Protein AF-T0L3H6-F1 (afdb_monomer)

Secondary structure (DSSP, 8-state):
--------------SS----HHHHHHHHHHHHHHHHHHHHHHHHHHHHHSS-----HHHHHHHHHHHHHHHHHHHHHHHHHTTTTS-GGGS-HHHHHHHHHHHHHHHHHHHHHHHHHHHHHHHHHHHH---HHHHHHHHHHHHHHHHHHHHHHHHHHTSEESGGGGT-TTSS-EE--HHHHHHHHHHHHHHHHHHHHHTTTTTGGG----HHHHHHHHHHHHHHH-

Foldseek 3Di:
DDDDDPPDPPDDDPDDPDFAPVLVVLLVVLVVVLVVLCVVLVVVVVVCVPPPPDPDPLNVLVVVLSVLSVLLSVLSNVLSVLPDNHDPVVHDLVSQLSNLVSVLVSQLSVLVSLLSVLLSLLVVCCVQDPDPVLNVVSVVLNVLSVVLSVVSNVCSQPQWVVSVCSRVVPDDTDGDDPVVSVVVSVVSSVVSVVSSLVSCVVVLVVDPDDVVVSVVNVVVSVVVVD

Mean predicted aligned error: 11.75 Å

pLDDT: mean 72.64, std 14.18, range [26.2, 92.06]

Nearest PDB structures (foldseek):
  8e3z-assembly1_R  TM=4.962E-01  e=2.738E-01  Homo sapiens
  7f16-assembly1_R  TM=4.740E-01  e=2.603E-01  Homo sapiens
  7fiy-assembly1_R  TM=5.329E-01  e=1.857E+00  Homo sapiens
  8qae-assembly1_A  TM=4.303E-01  e=6.222E+00  synthetic construct
  4nqi-assembly2_C  TM=3.101E-01  e=3.074E+00  Dictyostelium discoideum

Sequence (226 aa):
MDMESFNVDVIEDGGPPGLAPQGQSVISCAVASAVLSVIIVGLRFYARLSPARLLGWEDAWILIAWIWSACQSAGMAIQVITGMGERYETLSVHQQQTFFKWSYITIIFYNLGLAFVKVSILLLYLRVLRDLNYRKACYIALSLVAVVSTWTVFSSVLFCLPFEKNWKPNAPGKCLDRGATWFANAAINIFTDFVILILPLPILPKIKQPRQQKISLYLIFALGFL

Solvent-accessible surface area (backbone atoms only — not comparable to full-atom values): 12848 Å² total; per-residue (Å²): 142,75,88,88,80,82,81,80,86,78,85,92,68,101,57,81,84,77,68,46,74,60,23,48,53,52,45,54,52,45,52,52,52,50,54,51,49,52,52,52,53,50,49,54,51,50,63,42,70,72,82,48,97,65,90,48,78,57,59,53,39,47,50,53,21,48,54,34,46,51,53,23,47,53,34,50,50,51,28,33,76,44,47,44,63,57,63,79,86,79,52,52,73,69,36,51,34,51,29,46,51,35,52,53,51,27,50,49,30,48,52,53,22,53,42,32,48,54,50,32,52,44,51,51,46,55,71,71,46,84,52,68,72,58,40,53,51,42,51,52,52,50,51,50,48,54,53,52,44,50,48,51,49,50,51,64,65,63,40,26,48,49,59,65,37,70,59,35,84,86,48,82,66,57,64,63,61,66,65,64,54,49,54,50,53,49,51,52,50,52,51,52,49,51,53,62,64,52,65,54,60,82,46,57,83,77,55,92,62,61,67,69,63,53,49,54,51,53,52,54,52,52,61,74,74,106

InterPro domains:
  IPR049326 Rhodopsin domain, fungi [PF20684] (43-225)
  IPR052337 Satratoxin biosynthesis SC1 cluster protein 4-like [PTHR33048] (31-225)

Structure (mmCIF, N/CA/C/O backbone):
data_AF-T0L3H6-F1
#
_entry.id   AF-T0L3H6-F1
#
loop_
_atom_site.group_PDB
_atom_site.id
_atom_site.type_symbol
_atom_site.label_atom_id
_atom_site.label_alt_id
_atom_site.label_comp_id
_atom_site.label_asym_id
_atom_site.label_entity_id
_atom_site.label_seq_id
_atom_site.pdbx_PDB_ins_code
_atom_site.Cartn_x
_atom_site.Cartn_y
_atom_site.Cartn_z
_atom_site.occupancy
_atom_site.B_iso_or_equiv
_atom_site.auth_seq_id
_atom_site.auth_comp_id
_atom_site.auth_asym_id
_atom_site.auth_atom_id
_atom_site.pdbx_PDB_model_num
ATOM 1 N N . MET A 1 1 ? 33.342 0.676 -50.040 1.00 33.66 1 MET A N 1
ATOM 2 C CA . MET A 1 1 ? 33.922 1.785 -50.795 1.00 33.66 1 MET A CA 1
ATOM 3 C C . MET A 1 1 ? 32.896 2.900 -50.917 1.00 33.66 1 MET A C 1
ATOM 5 O O . MET A 1 1 ? 32.220 2.964 -51.932 1.00 33.66 1 MET A O 1
ATOM 9 N N . ASP A 1 2 ? 32.623 3.774 -49.954 1.00 27.92 2 ASP A N 1
ATOM 10 C CA . ASP A 1 2 ? 32.860 3.974 -48.505 1.00 27.92 2 ASP A CA 1
ATOM 11 C C . ASP A 1 2 ? 31.842 5.092 -48.139 1.00 27.92 2 ASP A C 1
ATOM 13 O O . ASP A 1 2 ? 31.452 5.859 -49.017 1.00 27.92 2 ASP A O 1
ATOM 17 N N . MET A 1 3 ? 31.094 5.039 -47.031 1.00 32.06 3 MET A N 1
ATOM 18 C CA . MET A 1 3 ? 31.440 5.468 -45.663 1.00 32.06 3 MET A CA 1
ATOM 19 C C . MET A 1 3 ? 31.934 6.928 -45.565 1.00 32.06 3 MET A C 1
ATOM 21 O O . MET A 1 3 ? 32.753 7.341 -46.366 1.00 32.06 3 MET A O 1
ATOM 25 N N . GLU A 1 4 ? 31.443 7.645 -44.540 1.00 27.77 4 GLU A N 1
ATOM 26 C CA . GLU A 1 4 ? 31.706 9.053 -44.146 1.00 27.77 4 GLU A CA 1
ATOM 27 C C . GLU A 1 4 ? 30.751 10.088 -44.777 1.00 27.77 4 GLU A C 1
ATOM 29 O O . GLU A 1 4 ? 30.887 10.518 -45.912 1.00 27.77 4 GLU A O 1
ATOM 34 N N . SER A 1 5 ? 29.695 10.533 -44.099 1.00 31.06 5 SER A N 1
ATOM 35 C CA . SER A 1 5 ? 29.778 11.320 -42.864 1.00 31.06 5 SER A CA 1
ATOM 36 C C . SER A 1 5 ? 28.476 11.176 -42.066 1.00 31.06 5 SER A C 1
ATOM 38 O O . SER A 1 5 ? 27.521 11.942 -42.171 1.00 31.06 5 SER A O 1
ATOM 40 N N . PHE A 1 6 ? 28.467 10.121 -41.255 1.00 29.61 6 PHE A N 1
ATOM 41 C CA . PHE A 1 6 ? 27.674 9.998 -40.040 1.00 29.61 6 PHE A CA 1
ATOM 42 C C . PHE A 1 6 ? 28.142 11.118 -39.107 1.00 29.61 6 PHE A C 1
ATOM 44 O O . PHE A 1 6 ? 29.229 11.021 -38.541 1.00 29.61 6 PHE A O 1
ATOM 51 N N . ASN A 1 7 ? 27.395 12.224 -39.052 1.00 26.20 7 ASN A N 1
ATOM 52 C CA . ASN A 1 7 ? 27.766 13.347 -38.204 1.00 26.20 7 ASN A CA 1
ATOM 53 C C . ASN A 1 7 ? 27.597 12.935 -36.741 1.00 26.20 7 ASN A C 1
ATOM 55 O O . ASN A 1 7 ? 26.505 12.635 -36.257 1.00 26.20 7 ASN A O 1
ATOM 59 N N . VAL A 1 8 ? 28.761 12.848 -36.118 1.00 34.84 8 VAL A N 1
ATOM 60 C CA . VAL A 1 8 ? 29.052 12.538 -34.733 1.00 34.84 8 VAL A CA 1
ATOM 61 C C . VAL A 1 8 ? 28.615 13.729 -33.887 1.00 34.84 8 VAL A C 1
ATOM 63 O O . VAL A 1 8 ? 29.357 14.690 -33.774 1.00 34.84 8 VAL A O 1
ATOM 66 N N . ASP A 1 9 ? 27.436 13.636 -33.275 1.00 30.69 9 ASP A N 1
ATOM 67 C CA . ASP A 1 9 ? 27.071 14.425 -32.086 1.00 30.69 9 ASP A CA 1
ATOM 68 C C . ASP A 1 9 ? 26.746 13.477 -30.921 1.00 30.69 9 ASP A C 1
ATOM 70 O O . ASP A 1 9 ? 25.775 13.622 -30.179 1.00 30.69 9 ASP A O 1
ATOM 74 N N . VAL A 1 10 ? 27.579 12.445 -30.778 1.00 40.59 10 VAL A N 1
ATOM 75 C CA . VAL A 1 10 ? 27.694 11.695 -29.533 1.00 40.59 10 VAL A CA 1
ATOM 76 C C . VAL A 1 10 ? 28.989 12.173 -28.876 1.00 40.59 10 VAL A C 1
ATOM 78 O O . VAL A 1 10 ? 30.072 11.960 -29.415 1.00 40.59 10 VAL A O 1
ATOM 81 N N . ILE A 1 11 ? 28.828 12.724 -27.669 1.00 40.53 11 ILE A N 1
ATOM 82 C CA . ILE A 1 11 ? 29.829 12.982 -26.619 1.00 40.53 11 ILE A CA 1
ATOM 83 C C . ILE A 1 11 ? 30.603 14.313 -26.698 1.00 40.53 11 ILE A C 1
ATOM 85 O O . ILE A 1 11 ? 31.795 14.326 -26.974 1.00 40.53 11 ILE A O 1
ATOM 89 N N . GLU A 1 12 ? 29.978 15.400 -26.237 1.00 36.72 12 GLU A N 1
ATOM 90 C CA . GLU A 1 12 ? 30.683 16.349 -25.360 1.00 36.72 12 GLU A CA 1
ATOM 91 C C . GLU A 1 12 ? 29.726 16.960 -24.325 1.00 36.72 12 GLU A C 1
ATOM 93 O O . GLU A 1 12 ? 29.379 18.129 -24.363 1.00 36.72 12 GLU A O 1
ATOM 98 N N . ASP A 1 13 ? 29.302 16.134 -23.370 1.00 34.78 13 ASP A N 1
ATOM 99 C CA . ASP A 1 13 ? 29.006 16.609 -22.020 1.00 34.78 13 ASP A CA 1
ATOM 100 C C . ASP A 1 13 ? 29.684 15.633 -21.059 1.00 34.78 13 ASP A C 1
ATOM 102 O O . ASP A 1 13 ? 29.148 14.588 -20.690 1.00 34.78 13 ASP A O 1
ATOM 106 N N . GLY A 1 14 ? 30.911 15.966 -20.657 1.00 33.97 14 GLY A N 1
ATOM 107 C CA . GLY A 1 14 ? 31.607 15.358 -19.520 1.00 33.97 14 GLY A CA 1
ATOM 108 C C . GLY A 1 14 ? 30.969 15.735 -18.175 1.00 33.97 14 GLY A C 1
ATOM 109 O O . GLY A 1 14 ? 31.679 16.008 -17.210 1.00 33.97 14 GLY A O 1
ATOM 110 N N . GLY A 1 15 ? 29.637 15.791 -18.117 1.00 34.91 15 GLY A N 1
ATOM 111 C CA . GLY A 1 15 ? 28.824 16.019 -16.928 1.00 34.91 15 GLY A CA 1
ATOM 112 C C . GLY A 1 15 ? 27.955 14.790 -16.640 1.00 34.91 15 GLY A C 1
ATOM 113 O O . GLY A 1 15 ? 27.676 14.011 -17.551 1.00 34.91 15 GLY A O 1
ATOM 114 N N . PRO A 1 16 ? 27.540 14.556 -15.380 1.00 39.41 16 PRO A N 1
ATOM 115 C CA . PRO A 1 16 ? 26.676 13.422 -15.049 1.00 39.41 16 PRO A CA 1
ATOM 116 C C . PRO A 1 16 ? 25.432 13.438 -15.954 1.00 39.41 16 PRO A C 1
ATOM 118 O O . PRO A 1 16 ? 24.933 14.530 -16.230 1.00 39.41 16 PRO A O 1
ATOM 121 N N . PRO A 1 17 ? 24.928 12.274 -16.414 1.00 52.69 17 PRO A N 1
ATOM 122 C CA . PRO A 1 17 ? 23.830 12.215 -17.375 1.00 52.69 17 PRO A CA 1
ATOM 123 C C . PRO A 1 17 ? 22.665 13.069 -16.875 1.00 52.69 17 PRO A C 1
ATOM 125 O O . PRO A 1 17 ? 22.073 12.787 -15.829 1.00 52.69 17 PRO A O 1
ATOM 128 N N . GLY A 1 18 ? 22.395 14.162 -17.590 1.00 53.72 18 GLY A N 1
ATOM 129 C CA . GLY A 1 18 ? 21.334 15.092 -17.245 1.00 53.72 18 GLY A CA 1
ATOM 130 C C . GLY A 1 18 ? 19.997 14.377 -17.368 1.00 53.72 18 GLY A C 1
ATOM 131 O O . GLY A 1 18 ? 19.575 14.035 -18.467 1.00 53.72 18 GLY A O 1
ATOM 132 N N . LEU A 1 19 ? 19.336 14.121 -16.238 1.00 59.03 19 LEU A N 1
ATOM 133 C CA . LEU A 1 19 ? 18.013 13.502 -16.229 1.00 59.03 19 LEU A CA 1
ATOM 134 C C . LEU A 1 19 ? 17.036 14.322 -17.076 1.00 59.03 19 LEU A C 1
ATOM 136 O O . LEU A 1 19 ? 16.901 15.529 -16.852 1.00 59.03 19 LEU A O 1
ATOM 140 N N . ALA A 1 20 ? 16.276 13.647 -17.941 1.00 64.38 20 ALA A N 1
ATOM 141 C CA . ALA A 1 20 ? 15.120 14.234 -18.605 1.00 64.38 20 ALA A CA 1
ATOM 142 C C . ALA A 1 20 ? 14.212 14.952 -17.577 1.00 64.38 20 ALA A C 1
ATOM 144 O O . ALA A 1 20 ? 14.006 14.434 -16.473 1.00 64.38 20 ALA A O 1
ATOM 145 N N . PRO A 1 21 ? 13.616 16.111 -17.913 1.00 66.50 21 PRO A N 1
ATOM 146 C CA . PRO A 1 21 ? 12.827 16.914 -16.967 1.00 66.50 21 PRO A CA 1
ATOM 147 C C . PRO A 1 21 ? 11.650 16.138 -16.343 1.00 66.50 21 PRO A C 1
ATOM 149 O O . PRO A 1 21 ? 11.269 16.365 -15.191 1.00 66.50 21 PRO A O 1
ATOM 152 N N . GLN A 1 22 ? 11.111 15.159 -17.075 1.00 68.44 22 GLN A N 1
ATOM 153 C CA . GLN A 1 22 ? 10.080 14.242 -16.583 1.00 68.44 22 GLN A CA 1
ATOM 154 C C . GLN A 1 22 ? 10.629 13.282 -15.513 1.00 68.44 22 GLN A C 1
ATOM 156 O O . GLN A 1 22 ? 9.986 13.077 -14.486 1.00 68.44 22 GLN A O 1
ATOM 161 N N . GLY A 1 23 ? 11.841 12.753 -15.704 1.00 68.25 23 GLY A N 1
ATOM 162 C CA . GLY A 1 23 ? 12.517 11.889 -14.735 1.00 68.25 23 GLY A CA 1
ATOM 163 C C . GLY A 1 23 ? 12.904 12.626 -13.450 1.00 68.25 23 GLY A C 1
ATOM 164 O O . GLY A 1 23 ? 12.730 12.084 -12.358 1.00 68.25 23 GLY A O 1
ATOM 165 N N . GLN A 1 24 ? 13.350 13.884 -13.552 1.00 71.75 24 GLN A N 1
ATOM 166 C CA . GLN A 1 24 ? 13.682 14.707 -12.377 1.00 71.75 24 GLN A CA 1
ATOM 167 C C . GLN A 1 24 ? 12.471 14.884 -11.455 1.00 71.75 24 GLN A C 1
ATOM 169 O O . GLN A 1 24 ? 12.574 14.663 -10.250 1.00 71.75 24 GLN A O 1
ATOM 174 N N . SER A 1 25 ? 11.308 15.188 -12.037 1.00 74.94 25 SER A N 1
ATOM 175 C CA . SER A 1 25 ?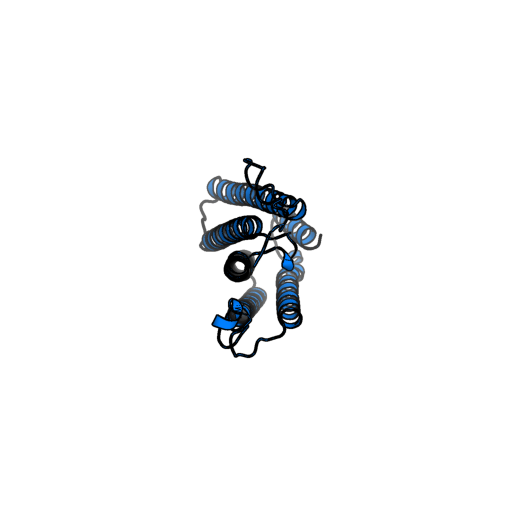 10.053 15.353 -11.294 1.00 74.94 25 SER A CA 1
ATOM 176 C C . SER A 1 25 ? 9.672 14.081 -10.523 1.00 74.94 25 SER A C 1
ATOM 178 O O . SER A 1 25 ? 9.295 14.148 -9.353 1.00 74.94 25 SER A O 1
ATOM 180 N N . VAL A 1 26 ? 9.834 12.908 -11.147 1.00 75.12 26 VAL A N 1
ATOM 181 C CA . VAL A 1 26 ? 9.545 11.606 -10.521 1.00 75.12 26 VAL A CA 1
ATOM 182 C C . VAL A 1 26 ? 10.465 11.344 -9.328 1.00 75.12 26 VAL A C 1
ATOM 184 O O . VAL A 1 26 ? 9.983 10.947 -8.264 1.00 75.12 26 VAL A O 1
ATOM 187 N N . ILE A 1 27 ? 11.770 11.608 -9.457 1.00 75.94 27 ILE A N 1
ATOM 188 C CA . ILE A 1 27 ? 12.713 11.435 -8.342 1.00 75.94 27 ILE A CA 1
ATOM 189 C C . ILE A 1 27 ? 12.403 12.409 -7.208 1.00 75.94 27 ILE A C 1
ATOM 191 O O . ILE A 1 27 ? 12.387 11.993 -6.051 1.00 75.94 27 ILE A O 1
ATOM 195 N N . SER A 1 28 ? 12.108 13.677 -7.506 1.00 77.62 28 SER A N 1
ATOM 196 C CA . SER A 1 28 ? 11.752 14.659 -6.477 1.00 77.62 28 SER A CA 1
ATOM 197 C C . SER A 1 28 ? 10.536 14.210 -5.661 1.00 77.62 28 SER A C 1
ATOM 199 O O . SER A 1 28 ? 10.582 14.238 -4.430 1.00 77.62 28 SER A O 1
ATOM 201 N N . CYS A 1 29 ? 9.481 13.716 -6.315 1.00 81.31 29 CYS A N 1
ATOM 202 C CA . CYS A 1 29 ? 8.308 13.169 -5.630 1.00 81.31 29 CYS A CA 1
ATOM 203 C C . CYS A 1 29 ? 8.632 11.898 -4.828 1.00 81.31 29 CYS A C 1
ATOM 205 O O . CYS A 1 29 ? 8.165 11.748 -3.695 1.00 81.31 29 CYS A O 1
ATOM 207 N N . ALA A 1 30 ? 9.444 10.991 -5.377 1.00 79.19 30 ALA A N 1
ATOM 208 C CA . ALA A 1 30 ? 9.847 9.758 -4.699 1.00 79.19 30 ALA A CA 1
ATOM 209 C C . ALA A 1 30 ? 10.682 10.039 -3.437 1.00 79.19 30 ALA A C 1
ATOM 211 O O . ALA A 1 30 ? 10.449 9.435 -2.392 1.00 79.19 30 ALA A O 1
ATOM 212 N N . VAL A 1 31 ? 11.611 10.995 -3.498 1.00 79.81 31 VAL A N 1
ATOM 213 C CA . VAL A 1 31 ? 12.428 11.404 -2.348 1.00 79.81 31 VAL A CA 1
ATOM 214 C C . VAL A 1 31 ? 11.572 12.121 -1.306 1.00 79.81 31 VAL A C 1
ATOM 216 O O . VAL A 1 31 ? 11.644 11.777 -0.128 1.00 79.81 31 VAL A O 1
ATOM 219 N N . ALA A 1 32 ? 10.717 13.063 -1.717 1.00 83.50 32 ALA A N 1
ATOM 220 C CA . ALA A 1 32 ? 9.836 13.781 -0.796 1.00 83.50 32 ALA A CA 1
ATOM 221 C C . ALA A 1 32 ? 8.892 12.827 -0.046 1.00 83.50 32 ALA A C 1
ATOM 223 O O . ALA A 1 32 ? 8.773 12.898 1.179 1.00 83.50 32 ALA A O 1
ATOM 224 N N . SER A 1 33 ? 8.267 11.892 -0.766 1.00 79.88 33 SER A N 1
ATOM 225 C CA . SER A 1 33 ? 7.394 10.876 -0.168 1.00 79.88 33 SER A CA 1
ATOM 226 C C . SER A 1 33 ? 8.161 9.902 0.729 1.00 79.88 33 SER A C 1
ATOM 228 O O . SER A 1 33 ? 7.681 9.582 1.818 1.00 79.88 33 SER A O 1
ATOM 230 N N . ALA A 1 34 ? 9.375 9.489 0.350 1.00 80.00 34 ALA A N 1
ATOM 231 C CA . ALA A 1 34 ? 10.225 8.647 1.190 1.00 80.00 34 ALA A CA 1
ATOM 232 C C . ALA A 1 34 ? 10.599 9.347 2.506 1.00 80.00 34 ALA A C 1
ATOM 234 O O . ALA A 1 34 ? 10.407 8.766 3.575 1.00 80.00 34 ALA A O 1
ATOM 235 N N . VAL A 1 35 ? 11.051 10.604 2.456 1.00 83.56 35 VAL A N 1
ATOM 236 C CA . VAL A 1 35 ? 11.388 11.399 3.651 1.00 83.56 35 VAL A CA 1
ATOM 237 C C . VAL A 1 35 ? 10.165 11.570 4.550 1.00 83.56 35 VAL A C 1
ATOM 239 O O . VAL A 1 35 ? 10.242 11.307 5.751 1.00 83.56 35 VAL A O 1
ATOM 242 N N . LEU A 1 36 ? 9.014 11.931 3.976 1.00 84.00 36 LEU A N 1
ATOM 243 C CA . LEU A 1 36 ? 7.767 12.062 4.726 1.00 84.00 36 LEU A CA 1
ATOM 244 C C . LEU A 1 36 ? 7.369 10.737 5.394 1.00 84.00 36 LEU A C 1
ATOM 246 O O . LEU A 1 36 ? 6.985 10.725 6.564 1.00 84.00 36 LEU A O 1
ATOM 250 N N . SER A 1 37 ? 7.517 9.613 4.687 1.00 80.38 37 SER A N 1
ATOM 251 C CA . SER A 1 37 ? 7.215 8.286 5.231 1.00 80.38 37 SER A CA 1
ATOM 252 C C . SER A 1 37 ? 8.098 7.938 6.433 1.00 80.38 37 SER A C 1
ATOM 254 O O . SER A 1 37 ? 7.585 7.451 7.440 1.00 80.38 37 SER A O 1
ATOM 256 N N . VAL A 1 38 ? 9.401 8.247 6.371 1.00 84.38 38 VAL A N 1
ATOM 257 C CA . VAL A 1 38 ? 10.360 8.010 7.463 1.00 84.38 38 VAL A CA 1
ATOM 258 C C . VAL A 1 38 ? 9.956 8.815 8.692 1.00 84.38 38 VAL A C 1
ATOM 260 O O . VAL A 1 38 ? 9.918 8.274 9.795 1.00 84.38 38 VAL A O 1
ATOM 263 N N . ILE A 1 39 ? 9.606 10.091 8.503 1.00 84.44 39 ILE A N 1
ATOM 264 C CA . ILE A 1 39 ? 9.191 10.981 9.593 1.00 84.44 39 ILE A CA 1
ATOM 265 C C . ILE A 1 39 ? 7.912 10.458 10.253 1.00 84.44 39 ILE A C 1
ATOM 267 O O . ILE A 1 39 ? 7.857 10.347 11.476 1.00 84.44 39 ILE A O 1
ATOM 271 N N . ILE A 1 40 ? 6.895 10.088 9.468 1.00 81.44 40 ILE A N 1
ATOM 272 C CA . ILE A 1 40 ? 5.614 9.593 9.994 1.00 81.44 40 ILE A CA 1
ATOM 273 C C . ILE A 1 40 ? 5.798 8.267 10.739 1.00 81.44 40 ILE A C 1
ATOM 275 O O . ILE A 1 40 ? 5.269 8.101 11.841 1.00 81.44 40 ILE A O 1
ATOM 279 N N . VAL A 1 41 ? 6.546 7.319 10.167 1.00 78.81 41 VAL A N 1
ATOM 280 C CA . VAL A 1 41 ? 6.811 6.022 10.806 1.00 78.81 41 VAL A CA 1
ATOM 281 C C . VAL A 1 41 ? 7.647 6.215 12.070 1.00 78.81 41 VAL A C 1
ATOM 283 O O . VAL A 1 41 ? 7.286 5.678 13.117 1.00 78.81 41 VAL A O 1
ATOM 286 N N . GLY A 1 42 ? 8.689 7.046 12.019 1.00 79.94 42 GLY A N 1
ATOM 287 C CA . GLY A 1 42 ? 9.511 7.396 13.176 1.00 79.94 42 GLY A CA 1
ATOM 288 C C . GLY A 1 42 ? 8.693 8.027 14.303 1.00 79.94 42 GLY A C 1
ATOM 289 O O . GLY A 1 42 ? 8.777 7.581 15.448 1.00 79.94 42 GLY A O 1
ATOM 290 N N . LEU A 1 43 ? 7.820 8.988 13.983 1.00 78.75 43 LEU A N 1
ATOM 291 C CA . LEU A 1 43 ? 6.917 9.612 14.951 1.00 78.75 43 LEU A CA 1
ATOM 292 C C . LEU A 1 43 ? 5.926 8.598 15.536 1.00 78.75 43 LEU A C 1
ATOM 294 O O . LEU A 1 43 ? 5.653 8.625 16.734 1.00 78.75 43 LEU A O 1
ATOM 298 N N . ARG A 1 44 ? 5.412 7.670 14.720 1.00 74.38 44 ARG A N 1
ATOM 299 C CA . ARG A 1 44 ? 4.495 6.609 15.163 1.00 74.38 44 ARG A CA 1
ATOM 300 C C . ARG A 1 44 ? 5.172 5.641 16.134 1.00 74.38 44 ARG A C 1
ATOM 302 O O . ARG A 1 44 ? 4.551 5.272 17.131 1.00 74.38 44 ARG A O 1
ATOM 309 N N . PHE A 1 45 ? 6.428 5.272 15.885 1.00 74.81 45 PHE A N 1
ATOM 310 C CA . PHE A 1 45 ? 7.226 4.471 16.817 1.00 74.81 45 PHE A CA 1
ATOM 311 C C . PHE A 1 45 ? 7.543 5.245 18.095 1.00 74.81 45 PHE A C 1
ATOM 313 O O . PHE A 1 45 ? 7.309 4.731 19.186 1.00 74.81 45 PHE A O 1
ATOM 320 N N . TYR A 1 46 ? 7.981 6.498 17.979 1.00 76.81 46 TYR A N 1
ATOM 321 C CA . TYR A 1 46 ? 8.285 7.355 19.125 1.00 76.81 46 TYR A CA 1
ATOM 322 C C . TYR A 1 46 ? 7.061 7.571 20.034 1.00 76.81 46 TYR A C 1
ATOM 324 O O . TYR A 1 46 ? 7.133 7.370 21.247 1.00 76.81 46 TYR A O 1
ATOM 332 N N . ALA A 1 47 ? 5.901 7.880 19.449 1.00 67.31 47 ALA A N 1
ATOM 333 C CA . ALA A 1 47 ? 4.646 8.063 20.177 1.00 67.31 47 ALA A CA 1
ATOM 334 C C . ALA A 1 47 ? 4.166 6.780 20.877 1.00 67.31 4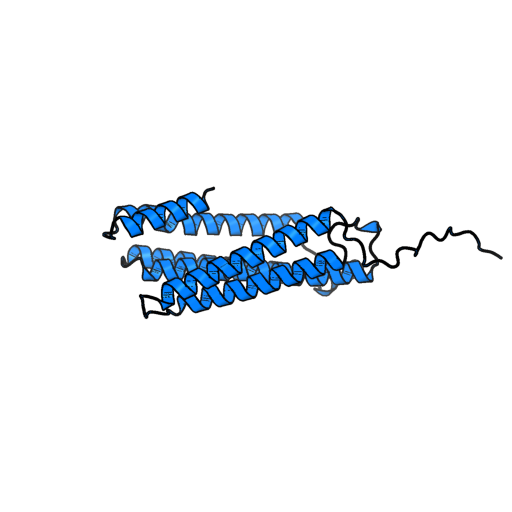7 ALA A C 1
ATOM 336 O O . ALA A 1 47 ? 3.525 6.857 21.924 1.00 67.31 47 ALA A O 1
ATOM 337 N N . ARG A 1 48 ? 4.481 5.598 20.331 1.00 65.62 48 ARG A N 1
ATOM 338 C CA . ARG A 1 48 ? 4.152 4.306 20.957 1.00 65.62 48 ARG A CA 1
ATOM 339 C C . ARG A 1 48 ? 5.186 3.851 21.986 1.00 65.62 48 ARG A C 1
ATOM 341 O O . ARG A 1 48 ? 4.826 3.124 22.903 1.00 65.62 48 ARG A O 1
ATOM 348 N N . LEU A 1 49 ? 6.428 4.318 21.892 1.00 66.19 49 LEU A N 1
ATOM 349 C CA . LEU A 1 49 ? 7.472 4.065 22.887 1.00 66.19 49 LEU A CA 1
ATOM 350 C C . LEU A 1 49 ? 7.301 4.918 24.157 1.00 66.19 49 LEU A C 1
ATOM 352 O O . LEU A 1 49 ? 7.712 4.481 25.229 1.00 66.19 49 LEU A O 1
ATOM 356 N N . SER A 1 50 ? 6.696 6.110 24.065 1.00 50.81 50 SER A N 1
ATOM 357 C CA . SER A 1 50 ? 6.809 7.118 25.132 1.00 50.81 50 SER A CA 1
ATOM 358 C C . SER A 1 50 ? 5.741 7.065 26.252 1.00 50.81 50 SER A C 1
ATOM 360 O O . SER A 1 50 ? 6.093 7.405 27.379 1.00 50.81 50 SER A O 1
ATOM 362 N N . PRO A 1 51 ? 4.490 6.583 26.054 1.00 52.34 51 PRO A N 1
ATOM 363 C CA . PRO A 1 51 ? 3.604 6.321 27.209 1.00 52.34 51 PRO A CA 1
ATOM 364 C C . PRO A 1 51 ? 2.855 4.971 27.233 1.00 52.34 51 PRO A C 1
ATOM 366 O O . PRO A 1 51 ? 2.283 4.628 28.267 1.00 52.34 51 PRO A O 1
ATOM 369 N N . ALA A 1 52 ? 2.833 4.173 26.157 1.00 53.44 52 ALA A N 1
ATOM 370 C CA . ALA A 1 52 ? 2.024 2.947 26.075 1.00 53.44 52 ALA A CA 1
ATOM 371 C C . ALA A 1 52 ? 2.887 1.723 25.724 1.00 53.44 52 ALA A C 1
ATOM 373 O O . ALA A 1 52 ? 3.051 1.397 24.556 1.00 53.44 52 ALA A O 1
ATOM 374 N N . ARG A 1 53 ? 3.419 1.023 26.738 1.00 50.31 53 ARG A N 1
ATOM 375 C CA . ARG A 1 53 ? 4.258 -0.199 26.642 1.00 50.31 53 ARG A CA 1
ATOM 376 C C . ARG A 1 53 ? 3.564 -1.424 26.001 1.00 50.31 53 ARG A C 1
ATOM 378 O O . ARG A 1 53 ? 3.554 -2.509 26.572 1.00 50.31 53 ARG A O 1
ATOM 385 N N . LEU A 1 54 ? 2.956 -1.283 24.830 1.00 55.06 54 LEU A N 1
ATOM 386 C CA . LEU A 1 54 ? 2.256 -2.350 24.117 1.00 55.06 54 LEU A CA 1
ATOM 387 C C . LEU A 1 54 ? 2.630 -2.311 22.633 1.00 55.06 54 LEU A C 1
ATOM 389 O O . LEU A 1 54 ? 1.765 -2.086 21.782 1.00 55.06 54 LEU A O 1
ATOM 393 N N . LEU A 1 55 ? 3.915 -2.553 22.340 1.00 58.62 55 LEU A N 1
ATOM 394 C CA . LEU A 1 55 ? 4.352 -2.983 21.010 1.00 58.62 55 LEU A CA 1
ATOM 395 C C . LEU A 1 55 ? 3.565 -4.252 20.666 1.00 58.62 55 LEU A C 1
ATOM 397 O O . LEU A 1 55 ? 3.741 -5.297 21.290 1.00 58.62 55 LEU A O 1
ATOM 401 N N . GLY A 1 56 ? 2.613 -4.124 19.748 1.00 65.56 56 GLY A N 1
ATOM 402 C CA . GLY A 1 56 ? 1.821 -5.251 19.272 1.00 65.56 56 GLY A CA 1
ATOM 403 C C . GLY A 1 56 ? 2.433 -5.829 18.005 1.00 65.56 56 GLY A C 1
ATOM 404 O O . GLY A 1 56 ? 3.126 -5.128 17.273 1.00 65.56 56 GLY A O 1
ATOM 405 N N . TRP A 1 57 ? 2.091 -7.078 17.683 1.00 69.31 57 TRP A N 1
ATOM 406 C CA . TRP A 1 57 ? 2.432 -7.698 16.395 1.00 69.31 57 TRP A CA 1
ATOM 407 C C . TRP A 1 57 ? 2.011 -6.847 15.183 1.00 69.31 57 TRP A C 1
ATOM 409 O O . TRP A 1 57 ? 2.636 -6.912 14.134 1.00 69.31 57 TRP A O 1
ATOM 419 N N . GLU A 1 58 ? 0.995 -5.998 15.338 1.00 67.81 58 GLU A N 1
ATOM 420 C CA . GLU A 1 58 ? 0.516 -5.051 14.322 1.00 67.81 58 GLU A CA 1
ATOM 421 C C . GLU A 1 58 ? 1.572 -4.033 13.873 1.00 67.81 58 GLU A C 1
ATOM 423 O O . GLU A 1 58 ? 1.603 -3.666 12.700 1.00 67.81 58 GLU A O 1
ATOM 428 N N . ASP A 1 59 ? 2.446 -3.593 14.783 1.00 71.25 59 ASP A N 1
ATOM 429 C CA . ASP A 1 59 ? 3.483 -2.602 14.479 1.00 71.25 59 ASP A CA 1
ATOM 430 C C . ASP A 1 59 ? 4.606 -3.220 13.620 1.00 71.25 59 ASP A C 1
ATOM 432 O O . ASP A 1 59 ? 5.213 -2.529 12.801 1.00 71.25 59 ASP A O 1
ATOM 436 N N . ALA A 1 60 ? 4.820 -4.540 13.720 1.00 76.12 60 ALA A N 1
ATOM 437 C CA . ALA A 1 60 ? 5.751 -5.270 12.859 1.00 76.12 60 ALA A CA 1
ATOM 438 C C . ALA A 1 60 ? 5.267 -5.314 11.399 1.00 76.12 60 ALA A C 1
ATOM 440 O O . ALA A 1 60 ? 6.061 -5.104 10.486 1.00 76.12 60 ALA A O 1
ATOM 441 N N . TRP A 1 61 ? 3.963 -5.498 11.164 1.00 76.19 61 TRP A N 1
ATOM 442 C CA . TRP A 1 61 ? 3.390 -5.463 9.810 1.00 76.19 61 TRP A CA 1
ATOM 443 C C . TRP A 1 61 ? 3.538 -4.090 9.146 1.00 76.19 61 TRP A C 1
ATOM 445 O O . TRP A 1 61 ? 3.760 -4.014 7.941 1.00 76.19 61 TRP A O 1
ATOM 455 N N . ILE A 1 62 ? 3.478 -3.007 9.928 1.00 77.19 62 ILE A N 1
ATOM 456 C CA . ILE A 1 62 ? 3.706 -1.642 9.427 1.00 77.19 62 ILE A CA 1
ATOM 457 C C . ILE A 1 62 ? 5.168 -1.438 9.044 1.00 77.19 62 ILE A C 1
ATOM 459 O O . ILE A 1 62 ? 5.440 -0.846 8.003 1.00 77.19 62 ILE A O 1
ATOM 463 N N . LEU A 1 63 ? 6.110 -1.936 9.851 1.00 78.56 63 LEU A N 1
ATOM 464 C CA . LEU A 1 63 ? 7.531 -1.891 9.500 1.00 78.56 63 LEU A CA 1
ATOM 465 C C . LEU A 1 63 ? 7.820 -2.677 8.228 1.00 78.56 63 LEU A C 1
ATOM 467 O O . LEU A 1 63 ? 8.521 -2.174 7.357 1.00 78.56 63 LEU A O 1
ATOM 471 N N . ILE A 1 64 ? 7.249 -3.875 8.099 1.00 80.81 64 ILE A N 1
ATOM 472 C CA . ILE A 1 64 ? 7.383 -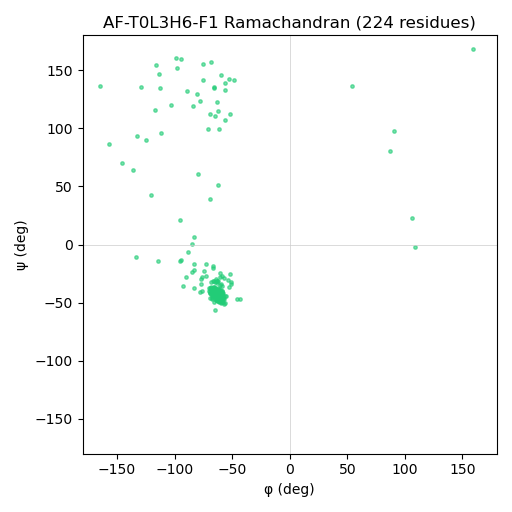4.691 6.889 1.00 80.81 64 ILE A CA 1
ATOM 473 C C . ILE A 1 64 ? 6.834 -3.925 5.681 1.00 80.81 64 ILE A C 1
ATOM 475 O O . ILE A 1 64 ? 7.530 -3.809 4.675 1.00 80.81 64 ILE A O 1
ATOM 479 N N . ALA A 1 65 ? 5.640 -3.334 5.793 1.00 79.19 65 ALA A N 1
ATOM 480 C CA . ALA A 1 65 ? 5.063 -2.509 4.734 1.00 79.19 65 ALA A CA 1
ATOM 481 C C . ALA A 1 65 ? 5.967 -1.320 4.362 1.00 79.19 65 ALA A C 1
ATOM 483 O O . ALA A 1 65 ? 6.158 -1.031 3.182 1.00 79.19 65 ALA A O 1
ATOM 484 N N . TRP A 1 66 ? 6.554 -0.652 5.358 1.00 81.38 66 TRP A N 1
ATOM 485 C CA . TRP A 1 66 ? 7.438 0.492 5.147 1.00 81.38 66 TRP A CA 1
ATOM 486 C C . TRP A 1 66 ? 8.755 0.105 4.464 1.00 81.38 66 TRP A C 1
ATOM 488 O O . TRP A 1 66 ? 9.140 0.756 3.495 1.00 81.38 66 TRP A O 1
ATOM 498 N N . ILE A 1 67 ? 9.409 -0.980 4.895 1.00 82.94 67 ILE A N 1
ATOM 499 C CA . ILE A 1 67 ? 10.618 -1.516 4.238 1.00 82.94 67 ILE A CA 1
ATOM 500 C C . ILE A 1 67 ? 10.323 -1.792 2.766 1.00 82.94 67 ILE A C 1
ATOM 502 O O . ILE A 1 67 ? 11.087 -1.433 1.873 1.00 82.94 67 ILE A O 1
ATOM 506 N N . TRP A 1 68 ? 9.171 -2.397 2.512 1.00 80.31 68 TRP A N 1
ATOM 507 C CA . TRP A 1 68 ? 8.753 -2.783 1.182 1.00 80.31 68 TRP A CA 1
ATOM 508 C C . TRP A 1 68 ? 8.440 -1.569 0.286 1.00 80.31 68 TRP A C 1
ATOM 510 O O . TRP A 1 68 ? 8.814 -1.541 -0.889 1.00 80.31 68 TRP A O 1
ATOM 520 N N . SER A 1 69 ? 7.854 -0.516 0.863 1.00 76.94 69 SER A N 1
ATOM 521 C CA . SER A 1 69 ? 7.696 0.792 0.216 1.00 76.94 69 SER A CA 1
ATOM 522 C C . SER A 1 69 ? 9.042 1.465 -0.073 1.00 76.94 69 SER A C 1
ATOM 524 O O . SER A 1 69 ? 9.204 2.066 -1.132 1.00 76.94 69 SER A O 1
ATOM 526 N N . ALA A 1 70 ? 10.028 1.349 0.820 1.00 79.25 70 ALA A N 1
ATOM 527 C CA . ALA A 1 70 ? 11.366 1.892 0.593 1.00 79.25 70 ALA A CA 1
ATOM 528 C C . ALA A 1 70 ? 12.076 1.177 -0.571 1.00 79.25 70 ALA A C 1
ATOM 530 O O . ALA A 1 70 ? 12.675 1.831 -1.428 1.00 79.25 70 ALA A O 1
ATOM 531 N N . CYS A 1 71 ? 11.943 -0.151 -0.663 1.00 81.56 71 CYS A N 1
ATOM 532 C CA . CYS A 1 71 ? 12.434 -0.931 -1.802 1.00 81.56 71 CYS A CA 1
ATOM 533 C C . CYS A 1 71 ? 11.776 -0.505 -3.122 1.00 81.56 71 CYS A C 1
ATOM 535 O O . CYS A 1 71 ? 12.464 -0.377 -4.137 1.00 81.56 71 CYS A O 1
ATOM 537 N N . GLN A 1 72 ? 10.465 -0.238 -3.119 1.00 80.25 72 GLN A N 1
ATOM 538 C CA . GLN A 1 72 ? 9.765 0.293 -4.289 1.00 80.25 72 GLN A CA 1
ATOM 539 C C . GLN A 1 72 ? 10.355 1.644 -4.729 1.00 80.25 72 GLN A C 1
ATOM 541 O O . GLN A 1 72 ? 10.667 1.808 -5.911 1.00 80.25 72 GLN A O 1
ATOM 546 N N . SER A 1 73 ? 10.529 2.592 -3.802 1.00 77.69 73 SER A N 1
ATOM 547 C CA . SER A 1 73 ? 11.085 3.917 -4.107 1.00 77.69 73 SER A CA 1
ATOM 548 C C . SER A 1 73 ? 12.505 3.829 -4.672 1.00 77.69 73 SER A C 1
ATOM 550 O O . SER A 1 73 ? 12.820 4.509 -5.648 1.00 77.69 73 SER A O 1
ATOM 552 N N . ALA A 1 74 ? 13.342 2.937 -4.134 1.00 80.19 74 ALA A N 1
ATOM 553 C CA . ALA A 1 74 ? 14.675 2.676 -4.675 1.00 80.19 74 ALA A CA 1
ATOM 554 C C . ALA A 1 74 ? 14.618 2.105 -6.105 1.00 80.19 74 ALA A C 1
ATOM 556 O O . ALA A 1 74 ? 15.333 2.573 -6.991 1.00 80.19 74 ALA A O 1
ATOM 557 N N . GLY A 1 75 ? 13.725 1.145 -6.365 1.00 77.38 75 GLY A N 1
ATOM 558 C CA . GLY A 1 75 ? 13.527 0.585 -7.705 1.00 77.38 75 GLY A CA 1
ATOM 559 C C . GLY A 1 75 ? 13.017 1.609 -8.726 1.00 77.38 75 GLY A C 1
ATOM 560 O O . GLY A 1 75 ? 13.373 1.536 -9.901 1.00 77.38 75 GLY A O 1
ATOM 561 N N . MET A 1 76 ? 12.227 2.594 -8.291 1.00 75.00 76 MET A N 1
ATOM 562 C CA . MET A 1 76 ? 11.784 3.705 -9.140 1.00 75.00 76 MET A CA 1
ATOM 563 C C . MET A 1 76 ? 12.939 4.658 -9.479 1.00 75.00 76 MET A C 1
ATOM 565 O O . MET A 1 76 ? 13.070 5.058 -10.632 1.00 75.00 76 MET A O 1
ATOM 569 N N . ALA A 1 77 ? 13.824 4.961 -8.524 1.00 75.50 77 ALA A N 1
ATOM 570 C CA . ALA A 1 77 ? 15.019 5.765 -8.791 1.00 75.50 77 ALA A CA 1
ATOM 571 C C . ALA A 1 77 ? 15.928 5.106 -9.845 1.00 75.50 77 ALA A C 1
ATOM 573 O O . ALA A 1 77 ? 16.403 5.774 -10.762 1.00 75.50 77 ALA A O 1
ATOM 574 N N . ILE A 1 78 ? 16.101 3.782 -9.772 1.00 75.50 78 ILE A N 1
ATOM 575 C CA . ILE A 1 78 ? 16.862 3.022 -10.773 1.00 75.50 78 ILE A CA 1
ATOM 576 C C . ILE A 1 78 ? 16.176 3.083 -12.143 1.00 75.50 78 ILE A C 1
ATOM 578 O O . ILE A 1 78 ? 16.853 3.289 -13.146 1.00 75.50 78 ILE A O 1
ATOM 582 N N . GLN A 1 79 ? 14.844 2.972 -12.197 1.00 70.31 79 GLN A N 1
ATOM 583 C CA . GLN A 1 79 ? 14.099 3.088 -13.455 1.00 70.31 79 GLN A CA 1
ATOM 584 C C . GLN A 1 79 ? 14.330 4.432 -14.148 1.00 70.31 79 GLN A C 1
ATOM 586 O O . GLN A 1 79 ? 14.538 4.450 -15.362 1.00 70.31 79 GLN A O 1
ATOM 591 N N . VAL A 1 80 ? 14.353 5.532 -13.390 1.00 70.44 80 VAL A N 1
ATOM 592 C CA . VAL A 1 80 ? 14.654 6.869 -13.923 1.00 70.44 80 VAL A CA 1
ATOM 593 C C . VAL A 1 80 ? 16.055 6.938 -14.515 1.00 70.44 80 VAL A C 1
ATOM 595 O O . VAL A 1 80 ? 16.206 7.409 -15.637 1.00 70.44 80 VAL A O 1
ATOM 598 N N . ILE A 1 81 ? 17.058 6.383 -13.836 1.00 67.25 81 ILE A N 1
ATOM 599 C CA . ILE A 1 81 ? 18.438 6.346 -14.349 1.00 67.25 81 ILE A CA 1
ATOM 600 C C . ILE A 1 81 ? 18.547 5.457 -15.601 1.00 67.25 81 ILE A C 1
ATOM 602 O O . ILE A 1 81 ? 19.346 5.724 -16.491 1.00 67.25 81 ILE A O 1
ATOM 606 N N . THR A 1 82 ? 17.722 4.412 -15.708 1.00 65.00 82 THR A N 1
ATOM 607 C CA . THR A 1 82 ? 17.665 3.534 -16.892 1.00 65.00 82 THR A CA 1
ATOM 608 C C . THR A 1 82 ? 16.787 4.074 -18.028 1.00 65.00 82 THR A C 1
ATOM 610 O O . THR A 1 82 ? 16.582 3.360 -19.009 1.00 65.00 82 THR A O 1
ATOM 613 N N . GLY A 1 83 ? 16.283 5.309 -17.902 1.00 63.44 83 GLY A N 1
ATOM 614 C CA . GLY A 1 83 ? 15.590 6.038 -18.968 1.00 63.44 83 GLY A CA 1
ATOM 615 C C . GLY A 1 83 ? 14.070 6.164 -18.833 1.00 63.44 83 GLY A C 1
ATOM 616 O O . GLY A 1 83 ? 13.375 6.387 -19.825 1.00 63.44 83 GLY A O 1
ATOM 617 N N . MET A 1 84 ? 13.516 6.048 -17.620 1.00 62.44 84 MET A N 1
ATOM 618 C CA . MET A 1 84 ? 12.123 6.443 -17.364 1.00 62.44 84 MET A CA 1
ATOM 619 C C . MET A 1 84 ? 11.962 7.952 -17.618 1.00 62.44 84 MET A C 1
ATOM 621 O O . MET A 1 84 ? 12.529 8.768 -16.894 1.00 62.44 84 MET A O 1
ATOM 625 N N . GLY A 1 85 ? 11.168 8.318 -18.628 1.00 59.19 85 GLY A N 1
ATOM 626 C CA . GLY A 1 85 ? 10.938 9.713 -19.033 1.00 59.19 85 GLY A CA 1
ATOM 627 C C . GLY A 1 85 ? 11.586 10.111 -20.364 1.00 59.19 85 GLY A C 1
ATOM 628 O O . GLY A 1 85 ? 11.378 11.234 -20.818 1.00 59.19 85 GLY A O 1
ATOM 629 N N . GLU A 1 86 ? 12.325 9.206 -21.011 1.00 65.38 86 GLU A N 1
ATOM 630 C CA . GLU A 1 86 ? 12.817 9.376 -22.383 1.00 65.38 86 GLU A CA 1
ATOM 631 C C . GLU A 1 86 ? 11.929 8.638 -23.398 1.00 65.38 86 GLU A C 1
ATOM 633 O O . GLU A 1 86 ? 11.150 7.746 -23.044 1.00 65.38 86 GLU A O 1
ATOM 638 N N . ARG A 1 87 ? 11.999 9.022 -24.681 1.00 62.22 87 ARG A N 1
ATOM 639 C CA . ARG A 1 87 ? 11.218 8.352 -25.733 1.00 62.22 87 ARG A CA 1
ATOM 640 C C . ARG A 1 87 ? 11.709 6.915 -25.898 1.00 62.22 87 ARG A C 1
ATOM 642 O O . ARG A 1 87 ? 12.901 6.666 -25.997 1.00 62.22 87 ARG A O 1
ATOM 649 N N . TYR A 1 88 ? 10.772 5.973 -26.010 1.00 62.66 88 TYR A N 1
ATOM 650 C CA . TYR A 1 88 ? 11.071 4.542 -26.171 1.00 62.66 88 TYR A CA 1
ATOM 651 C C . TYR A 1 88 ? 12.069 4.248 -27.310 1.00 62.66 88 TYR A C 1
ATOM 653 O O . TYR A 1 88 ? 12.880 3.333 -27.215 1.00 62.66 88 TYR A O 1
ATOM 661 N N . GLU A 1 89 ? 12.028 5.059 -28.368 1.00 61.28 89 GLU A N 1
ATOM 662 C CA . GLU A 1 89 ? 12.851 4.928 -29.573 1.00 61.28 89 GLU A CA 1
ATOM 663 C C . GLU A 1 89 ? 14.319 5.341 -29.381 1.00 61.28 89 GLU A C 1
ATOM 665 O O . GLU A 1 89 ? 15.172 4.876 -30.131 1.00 61.28 89 GLU A O 1
ATOM 670 N N . THR A 1 90 ? 14.641 6.170 -28.380 1.00 66.12 90 THR A N 1
ATOM 671 C CA . THR A 1 90 ? 16.020 6.635 -28.124 1.00 66.12 90 THR A CA 1
ATOM 672 C C . THR A 1 90 ? 16.802 5.702 -27.198 1.00 66.12 90 THR A C 1
ATOM 674 O O . THR A 1 90 ? 18.001 5.880 -27.005 1.00 66.12 90 THR A O 1
ATOM 677 N N . LEU A 1 91 ? 16.140 4.689 -26.633 1.00 65.62 91 LEU A N 1
ATOM 678 C CA . LEU A 1 91 ? 16.704 3.790 -25.630 1.00 65.62 91 LEU A CA 1
ATOM 679 C C . LEU A 1 91 ? 17.393 2.580 -26.260 1.00 65.62 91 LEU A C 1
ATOM 681 O O . LEU A 1 91 ? 16.800 1.859 -27.063 1.00 65.62 91 LEU A O 1
ATOM 685 N N . SER A 1 92 ? 18.611 2.278 -25.805 1.00 72.75 92 SER A N 1
ATOM 686 C CA . SER A 1 92 ? 19.312 1.042 -26.168 1.00 72.75 92 SER A CA 1
ATOM 687 C C . SER A 1 92 ? 18.513 -0.192 -25.740 1.00 72.75 92 SER A C 1
ATOM 689 O O . SER A 1 92 ? 17.901 -0.215 -24.670 1.00 72.75 92 SER A O 1
ATOM 691 N N . VAL A 1 93 ? 18.579 -1.276 -26.521 1.00 69.94 93 VAL A N 1
ATOM 692 C CA . VAL A 1 93 ? 17.919 -2.559 -26.205 1.00 69.94 93 VAL A CA 1
ATOM 693 C C . VAL A 1 93 ? 18.288 -3.055 -24.797 1.00 69.94 93 VAL A C 1
ATOM 695 O O . VAL A 1 93 ? 17.435 -3.580 -24.081 1.00 69.94 93 VAL A O 1
ATOM 698 N N . HIS A 1 94 ? 19.531 -2.839 -24.354 1.00 69.81 94 HIS A N 1
ATOM 699 C CA . HIS A 1 94 ? 19.970 -3.194 -22.999 1.00 69.81 94 HIS A CA 1
ATOM 700 C C . HIS A 1 94 ? 19.324 -2.330 -21.905 1.00 69.81 94 HIS A C 1
ATOM 702 O O . HIS A 1 94 ? 18.970 -2.851 -20.841 1.00 69.81 94 HIS A O 1
ATOM 708 N N . GLN A 1 95 ? 19.134 -1.033 -22.159 1.00 68.69 95 GLN A N 1
ATOM 709 C CA . GLN A 1 95 ? 18.438 -0.125 -21.242 1.00 68.69 95 GLN A CA 1
ATOM 710 C C . GLN A 1 95 ? 16.955 -0.488 -21.153 1.00 68.69 95 GLN A C 1
ATOM 712 O O . GLN A 1 95 ? 16.436 -0.638 -20.050 1.00 68.69 95 GLN A O 1
ATOM 717 N N . GLN A 1 96 ? 16.306 -0.776 -22.287 1.00 67.75 96 GLN A N 1
ATOM 718 C CA . GLN A 1 96 ? 14.908 -1.219 -22.326 1.00 67.75 96 GLN A CA 1
ATOM 719 C C . GLN A 1 96 ? 14.689 -2.506 -21.516 1.00 67.75 96 GLN A C 1
ATOM 721 O O . GLN A 1 96 ? 13.769 -2.590 -20.702 1.00 67.75 96 GLN A O 1
ATOM 726 N N . GLN A 1 97 ? 15.554 -3.511 -21.683 1.00 71.19 97 GLN A N 1
ATOM 727 C CA . GLN A 1 97 ? 15.461 -4.762 -20.921 1.00 71.19 97 GLN A CA 1
ATOM 728 C C . GLN A 1 97 ? 15.639 -4.548 -19.416 1.00 71.19 97 GLN A C 1
ATOM 730 O O . GLN A 1 97 ? 14.943 -5.170 -18.611 1.00 71.19 97 GLN A O 1
ATOM 735 N N . THR A 1 98 ? 16.578 -3.685 -19.033 1.00 73.06 98 THR A N 1
ATOM 736 C CA . THR A 1 98 ? 16.851 -3.369 -17.626 1.00 73.06 98 THR A CA 1
ATOM 737 C C . THR A 1 98 ? 15.681 -2.606 -17.010 1.00 73.06 98 THR A C 1
ATOM 739 O O . THR A 1 98 ? 15.223 -2.968 -15.926 1.00 73.06 98 THR A O 1
ATOM 742 N N . PHE A 1 99 ? 15.122 -1.642 -17.740 1.00 73.25 99 PHE A N 1
ATOM 743 C CA . PHE A 1 99 ? 13.925 -0.905 -17.355 1.00 73.25 99 PHE A CA 1
ATOM 744 C C . PHE A 1 99 ? 12.730 -1.836 -17.107 1.00 73.25 99 PHE A C 1
ATOM 746 O O . PHE A 1 99 ? 12.139 -1.790 -16.030 1.00 73.25 99 PHE A O 1
ATOM 753 N N . PHE A 1 100 ? 12.406 -2.742 -18.039 1.00 72.75 100 PHE A N 1
ATOM 754 C CA . PHE A 1 100 ? 11.283 -3.674 -17.858 1.00 72.75 100 PHE A CA 1
ATOM 755 C C . PHE A 1 100 ? 11.479 -4.614 -16.662 1.00 72.75 100 PHE A C 1
ATOM 757 O O . PHE A 1 100 ? 10.523 -4.877 -15.931 1.00 72.75 100 PHE A O 1
ATOM 764 N N . LYS A 1 101 ? 12.710 -5.083 -16.416 1.00 75.62 101 LYS A N 1
ATOM 765 C CA . LYS A 1 101 ? 13.029 -5.905 -15.236 1.00 75.62 101 LYS A CA 1
ATOM 766 C C . LYS A 1 101 ? 12.788 -5.143 -13.934 1.00 75.62 101 LYS A C 1
ATOM 768 O O . LYS A 1 101 ? 12.127 -5.667 -13.041 1.00 75.62 101 LYS A O 1
ATOM 773 N N . TRP A 1 102 ? 13.287 -3.913 -13.829 1.00 76.81 102 TRP A N 1
ATOM 774 C CA . TRP A 1 102 ? 13.093 -3.098 -12.630 1.00 76.81 102 TRP A CA 1
ATOM 775 C C . TRP A 1 102 ? 11.646 -2.656 -12.450 1.00 76.81 102 TRP A C 1
ATOM 777 O O . TRP A 1 102 ? 11.137 -2.725 -11.338 1.00 76.81 102 TRP A O 1
ATOM 787 N N . SER A 1 103 ? 10.955 -2.291 -13.530 1.00 76.62 103 SER A N 1
ATOM 788 C CA . SER A 1 103 ? 9.532 -1.942 -13.501 1.00 76.62 103 SER A CA 1
ATOM 789 C C . SER A 1 103 ? 8.681 -3.091 -12.967 1.00 76.62 103 SER A C 1
ATOM 791 O O . SER A 1 103 ? 7.840 -2.904 -12.088 1.00 76.62 103 SER A O 1
ATOM 793 N N . TYR A 1 104 ? 8.981 -4.309 -13.411 1.00 76.38 104 TYR A N 1
ATOM 794 C CA . TYR A 1 104 ? 8.345 -5.520 -12.917 1.00 76.38 104 TYR A CA 1
ATOM 795 C C . TYR A 1 104 ? 8.630 -5.780 -11.429 1.00 76.38 104 TYR A C 1
ATOM 797 O O . TYR A 1 104 ? 7.717 -6.073 -10.660 1.00 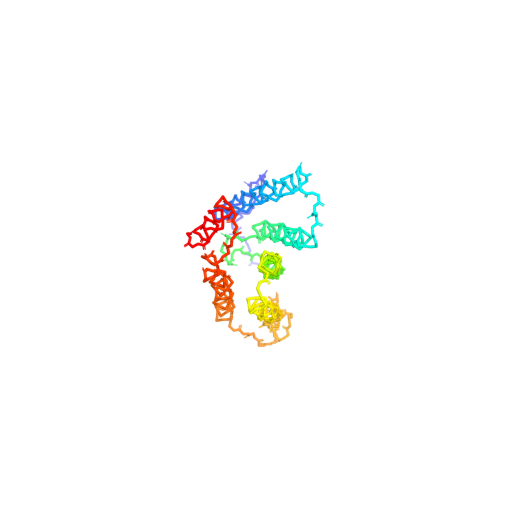76.38 104 TYR A O 1
ATOM 805 N N . ILE A 1 105 ? 9.879 -5.632 -10.985 1.00 79.50 105 ILE A N 1
ATOM 806 C CA . ILE A 1 105 ? 10.219 -5.760 -9.563 1.00 79.50 105 ILE A CA 1
ATOM 807 C C . ILE A 1 105 ? 9.432 -4.721 -8.752 1.00 79.50 105 ILE A C 1
ATOM 809 O O . ILE A 1 105 ? 8.723 -5.066 -7.809 1.00 79.50 105 ILE A O 1
ATOM 813 N N . THR A 1 106 ? 9.471 -3.458 -9.165 1.00 81.38 106 THR A N 1
ATOM 814 C CA . THR A 1 106 ? 8.779 -2.353 -8.501 1.00 81.38 106 THR A CA 1
ATOM 815 C C . THR A 1 106 ? 7.266 -2.556 -8.426 1.00 81.38 106 THR A C 1
ATOM 817 O O . THR A 1 106 ? 6.682 -2.212 -7.401 1.00 81.38 106 THR A O 1
ATOM 820 N N . ILE A 1 107 ? 6.619 -3.154 -9.435 1.00 81.69 107 ILE A N 1
ATOM 821 C CA . ILE A 1 107 ? 5.170 -3.410 -9.394 1.00 81.69 107 ILE A CA 1
ATOM 822 C C . ILE A 1 107 ? 4.801 -4.491 -8.376 1.00 81.69 107 ILE A C 1
ATOM 824 O O . ILE A 1 107 ? 3.794 -4.363 -7.677 1.00 81.69 107 ILE A O 1
ATOM 828 N N . ILE A 1 108 ? 5.627 -5.533 -8.242 1.00 82.75 108 ILE A N 1
ATOM 829 C CA . ILE A 1 108 ? 5.464 -6.547 -7.194 1.00 82.75 108 ILE A CA 1
ATOM 830 C C . ILE A 1 108 ? 5.646 -5.885 -5.836 1.00 82.75 108 ILE A C 1
ATOM 832 O O . ILE A 1 108 ? 4.837 -6.105 -4.929 1.00 82.75 108 ILE A O 1
ATOM 836 N N . PHE A 1 109 ? 6.676 -5.040 -5.715 1.00 82.69 109 PHE A N 1
ATOM 837 C CA . PHE A 1 109 ? 6.926 -4.336 -4.474 1.00 82.69 109 PHE A CA 1
ATOM 838 C C . PHE A 1 109 ? 5.719 -3.458 -4.093 1.00 82.69 109 PHE A C 1
ATOM 840 O O . PHE A 1 109 ? 5.163 -3.574 -3.007 1.00 82.69 109 PHE A O 1
ATOM 847 N N . TYR A 1 110 ? 5.202 -2.678 -5.033 1.00 83.12 110 TYR A N 1
ATOM 848 C CA . TYR A 1 110 ? 4.014 -1.854 -4.832 1.00 83.12 110 TYR A CA 1
ATOM 849 C C . TYR A 1 110 ? 2.779 -2.654 -4.366 1.00 83.12 110 TYR A C 1
ATOM 851 O O . TYR A 1 110 ? 2.165 -2.313 -3.354 1.00 83.12 110 TYR A O 1
ATOM 859 N N . ASN A 1 111 ? 2.435 -3.752 -5.052 1.00 84.38 111 ASN A N 1
ATOM 860 C CA . ASN A 1 111 ? 1.245 -4.551 -4.724 1.00 84.38 111 ASN A CA 1
ATOM 861 C C . ASN A 1 111 ? 1.323 -5.190 -3.331 1.00 84.38 111 ASN A C 1
ATOM 863 O O . ASN A 1 111 ? 0.345 -5.188 -2.584 1.00 84.38 111 ASN A O 1
ATOM 867 N N . LEU A 1 112 ? 2.487 -5.724 -2.968 1.00 83.75 112 LEU A N 1
ATOM 868 C CA . LEU A 1 112 ? 2.714 -6.306 -1.645 1.00 83.75 112 LEU A CA 1
ATOM 869 C C . LEU A 1 112 ? 2.717 -5.231 -0.549 1.00 83.75 112 LEU A C 1
ATOM 871 O O . LEU A 1 112 ? 2.153 -5.453 0.519 1.00 83.75 112 LEU A O 1
ATOM 875 N N . GLY A 1 113 ? 3.260 -4.041 -0.827 1.00 83.06 113 GLY A N 1
ATOM 876 C CA . GLY A 1 113 ? 3.177 -2.896 0.082 1.00 83.06 113 GLY A CA 1
ATOM 877 C C . GLY A 1 113 ? 1.726 -2.523 0.388 1.00 83.06 113 GLY A C 1
ATOM 878 O O . GLY A 1 113 ? 1.341 -2.449 1.556 1.00 83.06 113 GLY A O 1
ATOM 879 N N . LEU A 1 114 ? 0.891 -2.390 -0.649 1.00 84.69 114 LEU A N 1
ATOM 880 C CA . LEU A 1 114 ? -0.548 -2.160 -0.494 1.00 84.69 114 LEU A CA 1
ATOM 881 C C . LEU A 1 114 ? -1.227 -3.265 0.322 1.00 84.69 114 LEU A C 1
ATOM 883 O O . LEU A 1 114 ? -2.018 -2.968 1.218 1.00 84.69 114 LEU A O 1
ATOM 887 N N . ALA A 1 115 ? -0.908 -4.531 0.049 1.00 86.81 115 ALA A N 1
ATOM 888 C CA . ALA A 1 115 ? -1.458 -5.666 0.784 1.00 86.81 115 ALA A CA 1
ATOM 889 C C . ALA A 1 115 ? -1.143 -5.575 2.286 1.00 86.81 115 ALA A C 1
ATOM 891 O O . ALA A 1 115 ? -2.046 -5.673 3.119 1.00 86.81 115 ALA A O 1
ATOM 892 N N . PHE A 1 116 ? 0.120 -5.325 2.645 1.00 84.94 116 PHE A N 1
ATOM 893 C CA . PHE A 1 116 ? 0.536 -5.225 4.044 1.00 84.94 116 PHE A CA 1
ATOM 894 C C . PHE A 1 116 ? -0.092 -4.028 4.762 1.00 84.94 116 PHE A C 1
ATOM 896 O O . PHE A 1 116 ? -0.485 -4.160 5.924 1.00 84.94 116 PHE A O 1
ATOM 903 N N . VAL A 1 117 ? -0.258 -2.888 4.084 1.00 84.56 117 VAL A N 1
ATOM 904 C CA . VAL A 1 117 ? -0.971 -1.729 4.646 1.00 84.56 117 VAL A CA 1
ATOM 905 C C . VAL A 1 117 ? -2.425 -2.091 4.961 1.00 84.56 117 VAL A C 1
ATOM 907 O O . VAL A 1 117 ? -2.876 -1.871 6.087 1.00 84.56 117 VAL A O 1
ATOM 910 N N . LYS A 1 118 ? -3.145 -2.711 4.016 1.00 87.12 118 LYS A N 1
ATOM 911 C CA . LYS A 1 118 ? -4.544 -3.140 4.203 1.00 87.12 118 LYS A CA 1
ATOM 912 C C . LYS A 1 118 ? -4.683 -4.135 5.356 1.00 87.12 118 LYS A C 1
ATOM 914 O O . LYS A 1 118 ? -5.557 -3.977 6.210 1.00 87.12 118 LYS A O 1
ATOM 919 N N . VAL A 1 119 ? -3.787 -5.121 5.424 1.00 87.19 119 VAL A N 1
ATOM 920 C CA . VAL A 1 119 ? -3.734 -6.104 6.518 1.00 87.19 119 VAL A CA 1
ATOM 921 C C . VAL A 1 119 ? -3.482 -5.416 7.859 1.00 87.19 119 VAL A C 1
ATOM 923 O O . VAL A 1 119 ? -4.193 -5.688 8.823 1.00 87.19 119 VAL A O 1
ATOM 926 N N . SER A 1 120 ? -2.528 -4.487 7.932 1.00 84.62 120 SER A N 1
ATOM 927 C CA . SER A 1 120 ? -2.235 -3.753 9.165 1.00 84.62 120 SER A CA 1
ATOM 928 C C . SER A 1 120 ? -3.440 -2.948 9.670 1.00 84.62 120 SER A C 1
ATOM 930 O O . SER A 1 120 ? -3.751 -2.992 10.863 1.00 84.62 120 SER A O 1
ATOM 932 N N . ILE A 1 121 ? -4.164 -2.269 8.773 1.00 84.19 121 ILE A N 1
ATOM 933 C CA . ILE A 1 121 ? -5.386 -1.523 9.118 1.00 84.19 121 ILE A CA 1
ATOM 934 C C . ILE A 1 121 ? -6.463 -2.470 9.664 1.00 84.19 121 ILE A C 1
ATOM 936 O O . ILE A 1 121 ? -7.066 -2.188 10.700 1.00 84.19 121 ILE A O 1
ATOM 940 N N . LEU A 1 122 ? -6.683 -3.613 9.012 1.00 86.25 122 LEU A N 1
ATOM 941 C CA . LEU A 1 122 ? -7.667 -4.607 9.450 1.00 86.25 122 LEU A CA 1
ATOM 942 C C . LEU A 1 122 ? -7.315 -5.234 10.805 1.00 86.25 122 LEU A C 1
ATOM 944 O O . LEU A 1 122 ? -8.204 -5.443 11.633 1.00 86.25 122 LEU A O 1
ATOM 948 N N . LEU A 1 123 ? -6.032 -5.497 11.068 1.00 84.44 123 LEU A N 1
ATOM 949 C CA . LEU A 1 123 ? -5.577 -5.969 12.378 1.00 84.44 123 LEU A CA 1
ATOM 950 C C . LEU A 1 123 ? -5.813 -4.908 13.462 1.00 84.44 123 LEU A C 1
ATOM 952 O O . LEU A 1 123 ? -6.366 -5.227 14.516 1.00 84.44 123 LEU A O 1
ATOM 956 N N . LEU A 1 124 ? -5.511 -3.639 13.170 1.00 79.00 124 LEU A N 1
ATOM 957 C CA . LEU A 1 124 ? -5.815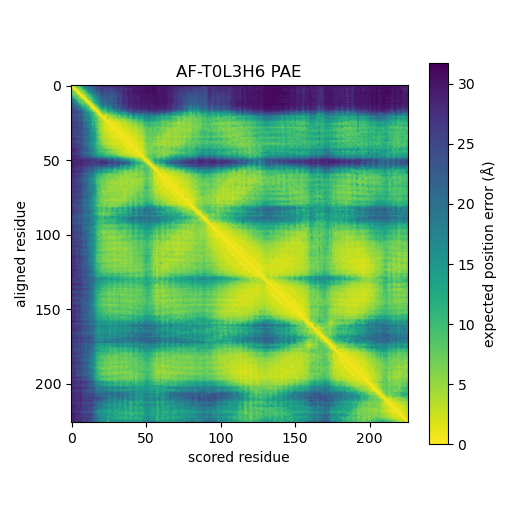 -2.525 14.069 1.00 79.00 124 LEU A CA 1
ATOM 958 C C . LEU A 1 124 ? -7.321 -2.442 14.369 1.00 79.00 124 LEU A C 1
ATOM 960 O O . LEU A 1 124 ? -7.714 -2.226 15.518 1.00 79.00 124 LEU A O 1
ATOM 964 N N . TYR A 1 125 ? -8.180 -2.664 13.370 1.00 80.88 125 TYR A N 1
ATOM 965 C CA . TYR A 1 125 ? -9.631 -2.721 13.571 1.00 80.88 125 TYR A CA 1
ATOM 966 C C . TYR A 1 125 ? -10.038 -3.887 14.467 1.00 80.88 125 TYR A C 1
ATOM 968 O O . TYR A 1 125 ? -10.826 -3.683 15.387 1.00 80.88 125 TYR A O 1
ATOM 976 N N . LEU A 1 126 ? -9.469 -5.080 14.283 1.00 82.19 126 LEU A N 1
ATOM 977 C CA . LEU A 1 126 ? -9.735 -6.235 15.148 1.00 82.19 126 LEU A CA 1
ATOM 978 C C . LEU A 1 126 ? -9.338 -6.002 16.613 1.00 82.19 126 LEU A C 1
ATOM 980 O O . LEU A 1 126 ? -9.941 -6.608 17.502 1.00 82.19 126 LEU A O 1
ATOM 984 N N . ARG A 1 127 ? -8.347 -5.142 16.875 1.00 77.62 127 ARG A N 1
ATOM 985 C CA . ARG A 1 127 ? -7.914 -4.769 18.229 1.00 77.62 127 ARG A CA 1
ATOM 986 C C . ARG A 1 127 ? -8.770 -3.672 18.856 1.00 77.62 127 ARG A C 1
ATOM 988 O O . ARG A 1 127 ? -9.022 -3.715 20.061 1.00 77.62 127 ARG A O 1
ATOM 995 N N . VAL A 1 128 ? -9.214 -2.695 18.066 1.00 77.19 128 VAL A N 1
ATOM 996 C CA . VAL A 1 128 ? -10.060 -1.584 18.539 1.00 77.19 128 VAL A CA 1
ATOM 997 C C . VAL A 1 128 ? -11.517 -2.027 18.713 1.00 77.19 128 VAL A C 1
ATOM 999 O O . VAL A 1 128 ? -12.170 -1.668 19.695 1.00 77.19 128 VAL A O 1
ATOM 1002 N N . LEU A 1 129 ? -12.037 -2.824 17.780 1.00 76.50 129 LEU A N 1
ATOM 1003 C CA . LEU A 1 129 ? -13.418 -3.294 17.771 1.00 76.50 129 LEU A CA 1
ATOM 1004 C C . LEU A 1 129 ? -13.572 -4.535 18.660 1.00 76.50 129 LEU A C 1
ATOM 1006 O O . LEU A 1 129 ? -12.985 -5.584 18.409 1.00 76.50 129 LEU A O 1
ATOM 1010 N N . ARG A 1 130 ? -14.412 -4.435 19.695 1.00 73.50 130 ARG A N 1
ATOM 1011 C CA . ARG A 1 130 ? -14.688 -5.548 20.627 1.00 73.50 130 ARG A CA 1
ATOM 1012 C C . ARG A 1 130 ? -15.928 -6.376 20.277 1.00 73.50 130 ARG A C 1
ATOM 1014 O O . ARG A 1 130 ? -16.107 -7.455 20.830 1.00 73.50 130 ARG A O 1
ATOM 1021 N N . ASP A 1 131 ? -16.771 -5.888 19.375 1.00 81.69 131 ASP A N 1
ATOM 1022 C CA . ASP A 1 131 ? -18.042 -6.523 19.015 1.00 81.69 131 ASP A CA 1
ATOM 1023 C C . ASP A 1 131 ? -17.835 -7.683 18.021 1.00 81.69 131 ASP A C 1
ATOM 1025 O O . ASP A 1 131 ? -17.167 -7.547 16.993 1.00 81.69 131 ASP A O 1
ATOM 1029 N N . LEU A 1 132 ? -18.409 -8.845 18.346 1.00 81.88 132 LEU A N 1
ATOM 1030 C CA . LEU A 1 132 ? -18.216 -10.111 17.638 1.00 81.88 132 LEU A CA 1
ATOM 1031 C C . LEU A 1 132 ? -18.694 -10.070 16.182 1.00 81.88 132 LEU A C 1
ATOM 1033 O O . LEU A 1 132 ? -18.037 -10.652 15.317 1.00 81.88 132 LEU A O 1
ATOM 1037 N N . ASN A 1 133 ? -19.799 -9.381 15.890 1.00 82.94 133 ASN A N 1
ATOM 1038 C CA . ASN A 1 133 ? -20.339 -9.318 14.528 1.00 82.94 133 ASN A CA 1
ATOM 1039 C C . ASN A 1 133 ? -19.401 -8.539 13.603 1.00 82.94 133 ASN A C 1
ATOM 1041 O O . ASN A 1 133 ? -19.134 -8.949 12.474 1.00 82.94 133 ASN A O 1
ATOM 1045 N N . TYR A 1 134 ? -18.823 -7.458 14.116 1.00 81.19 134 TYR A N 1
ATOM 1046 C CA . TYR A 1 134 ? -17.889 -6.640 13.357 1.00 81.19 134 TYR A CA 1
ATOM 1047 C C . TYR A 1 134 ? -16.500 -7.273 13.257 1.00 81.19 134 TYR A C 1
ATOM 1049 O O . TYR A 1 134 ? -15.836 -7.122 12.233 1.00 81.19 134 TYR A O 1
ATOM 1057 N N . ARG A 1 135 ? -16.079 -8.067 14.252 1.00 85.38 135 ARG A N 1
ATOM 1058 C CA . ARG A 1 135 ? -14.865 -8.890 14.131 1.00 85.38 135 ARG A CA 1
ATOM 1059 C C . ARG A 1 135 ? -14.998 -9.936 13.024 1.00 85.38 135 ARG A C 1
ATOM 1061 O O . ARG A 1 135 ? -14.058 -10.100 12.253 1.00 85.38 135 ARG A O 1
ATOM 1068 N N . LYS A 1 136 ? -16.164 -10.584 12.878 1.00 87.19 136 LYS A N 1
ATOM 1069 C CA . LYS A 1 136 ? -16.436 -11.474 11.731 1.00 87.19 136 LYS A CA 1
ATOM 1070 C C . LYS A 1 136 ? -16.305 -10.727 10.401 1.00 87.19 136 LYS A C 1
ATOM 1072 O O . LYS A 1 136 ? -15.621 -11.216 9.510 1.00 87.19 136 LYS A O 1
ATOM 1077 N N . ALA A 1 137 ? -16.880 -9.527 10.292 1.00 87.69 137 ALA A N 1
ATOM 1078 C CA . ALA A 1 137 ? -16.753 -8.701 9.090 1.00 87.69 137 ALA A CA 1
ATOM 1079 C C . ALA A 1 137 ? -15.289 -8.322 8.782 1.00 87.69 137 ALA A C 1
ATOM 1081 O O . ALA A 1 137 ? -14.871 -8.398 7.630 1.00 87.69 137 ALA A O 1
ATOM 1082 N N . CYS A 1 138 ? -14.481 -8.004 9.803 1.00 88.31 138 CYS A N 1
ATOM 1083 C CA . CYS A 1 138 ? -13.044 -7.759 9.637 1.00 88.31 138 CYS A CA 1
ATOM 1084 C C . CYS A 1 138 ? -12.299 -8.999 9.121 1.00 88.31 138 CYS A C 1
ATOM 1086 O O . CYS A 1 138 ? -11.463 -8.872 8.234 1.00 88.31 138 CYS A O 1
ATOM 1088 N N . TYR A 1 139 ? -12.598 -10.198 9.636 1.00 89.31 139 TYR A N 1
ATOM 1089 C CA . TYR A 1 139 ? -11.984 -11.434 9.134 1.00 89.31 139 TYR A CA 1
ATOM 1090 C C . TYR A 1 139 ? -12.390 -11.745 7.689 1.00 89.31 139 TYR A C 1
ATOM 1092 O O . TYR A 1 139 ? -11.548 -12.174 6.903 1.00 89.31 139 TYR A O 1
ATOM 1100 N N . ILE A 1 140 ? -13.644 -11.475 7.311 1.00 91.00 140 ILE A N 1
ATOM 1101 C CA . ILE A 1 140 ? -14.100 -11.598 5.919 1.00 91.00 140 ILE A CA 1
ATOM 1102 C C . ILE A 1 140 ? -13.322 -10.623 5.028 1.00 91.00 140 ILE A C 1
ATOM 1104 O O . ILE A 1 140 ? -12.756 -11.039 4.019 1.00 91.00 140 ILE A O 1
ATOM 1108 N N . ALA A 1 141 ? -13.208 -9.353 5.424 1.00 89.38 141 ALA A N 1
ATOM 1109 C CA . ALA A 1 141 ? -12.425 -8.363 4.688 1.00 89.38 141 ALA A CA 1
ATOM 1110 C C . ALA A 1 141 ? -10.936 -8.748 4.594 1.00 89.38 141 ALA A C 1
ATOM 1112 O O . ALA A 1 141 ? -10.332 -8.600 3.537 1.00 89.38 141 ALA A O 1
ATOM 1113 N N . LEU A 1 142 ? -10.360 -9.318 5.656 1.00 90.06 142 LEU A N 1
ATOM 1114 C CA . LEU A 1 142 ? -8.988 -9.828 5.653 1.00 90.06 142 LEU A CA 1
ATOM 1115 C C . LEU A 1 142 ? -8.806 -10.967 4.646 1.00 90.06 142 LEU A C 1
ATOM 1117 O O . LEU A 1 142 ? -7.838 -10.962 3.890 1.00 90.06 142 LEU A O 1
ATOM 1121 N N . SER A 1 143 ? -9.751 -11.908 4.595 1.00 91.25 143 SER A N 1
ATOM 1122 C CA . SER A 1 143 ? -9.724 -12.989 3.606 1.00 91.25 143 SER A CA 1
ATOM 1123 C C . SER A 1 143 ? -9.857 -12.462 2.175 1.00 91.25 143 SER A C 1
ATOM 1125 O O . SER A 1 143 ? -9.111 -12.889 1.298 1.00 91.25 143 SER A O 1
ATOM 1127 N N . LEU A 1 144 ? -10.725 -11.469 1.950 1.00 92.06 144 LEU A N 1
ATOM 1128 C CA . LEU A 1 144 ? -10.891 -10.819 0.652 1.00 92.06 144 LEU A CA 1
ATOM 1129 C C . LEU A 1 144 ? -9.594 -10.136 0.202 1.00 92.06 144 LEU A C 1
ATOM 1131 O O . LEU A 1 144 ? -9.154 -10.349 -0.924 1.00 92.06 144 LEU A O 1
ATOM 1135 N N . VAL A 1 145 ? -8.960 -9.359 1.086 1.00 90.81 145 VAL A N 1
ATOM 1136 C CA . VAL A 1 145 ? -7.675 -8.703 0.805 1.00 90.81 145 VAL A CA 1
ATOM 1137 C C . VAL A 1 145 ? -6.607 -9.740 0.486 1.00 90.81 145 VAL A C 1
ATOM 1139 O O . VAL A 1 145 ? -5.917 -9.593 -0.513 1.00 90.81 145 VAL A O 1
ATOM 1142 N N . ALA A 1 146 ? -6.500 -10.815 1.270 1.00 89.06 146 ALA A N 1
ATOM 1143 C CA . ALA A 1 146 ? -5.525 -11.868 1.009 1.00 89.06 146 ALA A CA 1
ATOM 1144 C C . ALA A 1 146 ? -5.724 -12.504 -0.378 1.00 89.06 146 ALA A C 1
ATOM 1146 O O . ALA A 1 146 ? -4.754 -12.669 -1.119 1.00 89.06 146 ALA A O 1
ATOM 1147 N N . VAL A 1 147 ? -6.969 -12.804 -0.766 1.00 91.69 147 VAL A N 1
ATOM 1148 C CA . VAL A 1 147 ? -7.291 -13.368 -2.088 1.00 91.69 147 VAL A CA 1
ATOM 1149 C C . VAL A 1 147 ? -6.950 -12.386 -3.209 1.00 91.69 147 VAL A C 1
ATOM 1151 O O . VAL A 1 147 ? -6.272 -12.764 -4.162 1.00 91.69 147 VAL A O 1
ATOM 1154 N N . VAL A 1 148 ? -7.361 -11.122 -3.081 1.00 89.75 148 VAL A N 1
ATOM 1155 C CA . VAL A 1 148 ? -7.095 -10.078 -4.081 1.00 89.75 148 VAL A CA 1
ATOM 1156 C C . VAL A 1 148 ? -5.598 -9.823 -4.227 1.00 89.75 148 VAL A C 1
ATOM 1158 O O . VAL A 1 148 ? -5.096 -9.798 -5.344 1.00 89.75 148 VAL A O 1
ATOM 1161 N N . SER A 1 149 ? -4.862 -9.681 -3.126 1.00 86.75 149 SER A N 1
ATOM 1162 C CA . SER A 1 149 ? -3.415 -9.456 -3.160 1.00 86.75 149 SER A CA 1
ATOM 1163 C C . SER A 1 149 ? -2.653 -10.652 -3.726 1.00 86.75 149 SER A C 1
ATOM 1165 O O . SER A 1 149 ? -1.691 -10.476 -4.468 1.00 86.75 149 SER A O 1
ATOM 1167 N N . THR A 1 150 ? -3.098 -11.875 -3.432 1.00 87.12 150 THR A N 1
ATOM 1168 C CA . THR A 1 150 ? -2.534 -13.078 -4.056 1.00 87.12 150 THR A CA 1
ATOM 1169 C C . THR A 1 150 ? -2.781 -13.038 -5.562 1.00 87.12 150 THR A C 1
ATOM 1171 O O . THR A 1 150 ? -1.843 -13.180 -6.344 1.00 87.12 150 THR A O 1
ATOM 1174 N N . TRP A 1 151 ? -4.014 -12.747 -5.983 1.0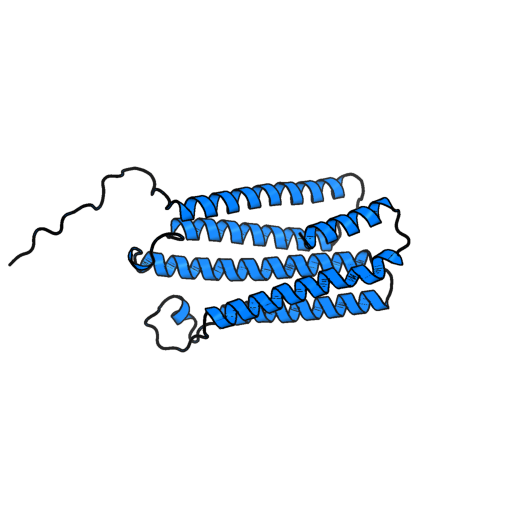0 87.62 151 TRP A N 1
ATOM 1175 C CA . TRP A 1 151 ? -4.364 -12.617 -7.395 1.00 87.62 151 TRP A CA 1
ATOM 1176 C C . TRP A 1 151 ? -3.530 -11.556 -8.118 1.00 87.62 151 TRP A C 1
ATOM 1178 O O . TRP A 1 151 ? -2.999 -11.842 -9.186 1.00 87.62 151 TRP A O 1
ATOM 1188 N N . THR A 1 152 ? -3.359 -10.357 -7.556 1.00 84.25 152 THR A N 1
ATOM 1189 C CA . THR A 1 152 ? -2.607 -9.283 -8.225 1.00 84.25 152 THR A CA 1
ATOM 1190 C C . THR A 1 152 ? -1.129 -9.624 -8.371 1.00 84.25 152 THR A C 1
ATOM 1192 O O . THR A 1 152 ? -0.543 -9.338 -9.417 1.00 84.25 152 THR A O 1
ATOM 1195 N N . VAL A 1 153 ? -0.525 -10.289 -7.382 1.00 82.25 153 VAL A N 1
ATOM 1196 C CA . VAL A 1 153 ? 0.861 -10.775 -7.463 1.00 82.25 153 VAL A CA 1
ATOM 1197 C C . VAL A 1 153 ? 0.982 -11.864 -8.529 1.00 82.25 153 VAL A C 1
ATOM 1199 O O . VAL A 1 153 ? 1.831 -11.756 -9.410 1.00 82.25 153 VAL A O 1
ATOM 1202 N N . PHE A 1 154 ? 0.104 -12.870 -8.522 1.00 83.31 154 PHE A N 1
ATOM 1203 C CA . PHE A 1 154 ? 0.127 -13.943 -9.523 1.00 83.31 154 PHE A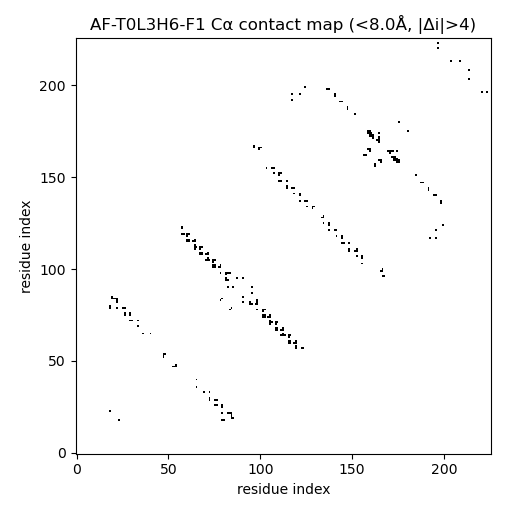 CA 1
ATOM 1204 C C . PHE A 1 154 ? -0.158 -13.436 -10.938 1.00 83.31 154 PHE A C 1
ATOM 1206 O O . PHE A 1 154 ? 0.531 -13.829 -11.873 1.00 83.31 154 PHE A O 1
ATOM 1213 N N . SER A 1 155 ? -1.127 -12.536 -11.095 1.00 79.31 155 SER A N 1
ATOM 1214 C CA . SER A 1 155 ? -1.450 -11.883 -12.365 1.00 79.31 155 SER A CA 1
ATOM 1215 C C . SER A 1 155 ? -0.266 -11.068 -12.880 1.00 79.31 155 SER A C 1
ATOM 1217 O O . SER A 1 155 ? 0.039 -11.132 -14.068 1.00 79.31 155 SER A O 1
ATOM 1219 N N . SER A 1 156 ? 0.448 -10.373 -11.987 1.00 73.06 156 SER A N 1
ATOM 1220 C CA . SER A 1 156 ? 1.670 -9.651 -12.345 1.00 73.06 156 SER A CA 1
ATOM 1221 C C . SER A 1 156 ? 2.762 -10.611 -12.814 1.00 73.06 156 SER A C 1
ATOM 1223 O O . SER A 1 156 ? 3.420 -10.320 -13.804 1.00 73.06 156 SER A O 1
ATOM 1225 N N . VAL A 1 157 ? 2.921 -11.770 -12.164 1.00 72.56 157 VAL A N 1
ATOM 1226 C CA . VAL A 1 157 ? 3.979 -12.747 -12.479 1.00 72.56 157 VAL A CA 1
ATOM 1227 C C . VAL A 1 157 ? 3.702 -13.558 -13.742 1.00 72.56 157 VAL A C 1
ATOM 1229 O O . VAL A 1 157 ? 4.604 -13.795 -14.545 1.00 72.56 157 VAL A O 1
ATOM 1232 N N . LEU A 1 158 ? 2.452 -13.958 -13.951 1.00 72.25 158 LEU A N 1
ATOM 1233 C CA . LEU A 1 158 ? 2.021 -14.816 -15.058 1.00 72.25 158 LEU A CA 1
ATOM 1234 C C . LEU A 1 158 ? 1.483 -14.016 -16.254 1.00 72.25 158 LEU A C 1
ATOM 1236 O O . LEU A 1 158 ? 0.753 -14.549 -17.087 1.00 72.25 158 LEU A O 1
ATOM 1240 N N . PHE A 1 159 ? 1.850 -12.737 -16.354 1.00 70.88 159 PHE A N 1
ATOM 1241 C CA . PHE A 1 159 ? 1.343 -11.805 -17.364 1.00 70.88 159 PHE A CA 1
ATOM 1242 C C . PHE A 1 159 ? 1.635 -12.241 -18.811 1.00 70.88 159 PHE A C 1
ATOM 1244 O O . PHE A 1 159 ? 0.844 -12.005 -19.730 1.00 70.88 159 PHE A O 1
ATOM 1251 N N . CYS A 1 160 ? 2.783 -12.891 -19.010 1.00 71.56 160 CYS A N 1
ATOM 1252 C CA . CYS A 1 160 ? 3.222 -13.458 -20.277 1.00 71.56 160 CYS A CA 1
ATOM 1253 C C . CYS A 1 160 ? 3.643 -14.915 -20.080 1.00 71.56 160 CYS A C 1
ATOM 1255 O O . CYS A 1 160 ? 4.397 -15.233 -19.160 1.00 71.56 160 CYS A O 1
ATOM 1257 N N . LEU A 1 161 ? 3.208 -15.784 -20.993 1.00 69.75 161 LEU A N 1
ATOM 1258 C CA . LEU A 1 161 ? 3.646 -17.174 -21.076 1.00 69.75 161 LEU A CA 1
ATOM 1259 C C . LEU A 1 161 ? 4.368 -17.386 -22.419 1.00 69.75 161 LEU A C 1
ATOM 1261 O O . LEU A 1 161 ? 3.728 -17.250 -23.471 1.00 69.75 161 LEU A O 1
ATOM 1265 N N . PRO A 1 162 ? 5.677 -17.710 -22.424 1.00 69.62 162 PRO A N 1
ATOM 1266 C CA . PRO A 1 162 ? 6.583 -17.869 -21.281 1.00 69.62 162 PRO A CA 1
ATOM 1267 C C . PRO A 1 162 ? 7.019 -16.525 -20.664 1.00 69.62 162 PRO A C 1
ATOM 1269 O O . PRO A 1 162 ? 7.059 -15.499 -21.344 1.00 69.62 162 PRO A O 1
ATOM 1272 N N . PHE A 1 163 ? 7.400 -16.553 -19.380 1.00 65.06 163 PHE A N 1
ATOM 1273 C CA . PHE A 1 163 ? 7.826 -15.382 -18.592 1.00 65.06 163 PHE A CA 1
ATOM 1274 C C . PHE A 1 163 ? 8.951 -14.576 -19.263 1.00 65.06 163 PHE A C 1
ATOM 1276 O O . PHE A 1 163 ? 8.997 -13.352 -19.171 1.00 65.06 163 PHE A O 1
ATOM 1283 N N . GLU A 1 164 ? 9.811 -15.249 -20.030 1.00 64.94 164 GLU A N 1
ATOM 1284 C CA . GLU A 1 164 ? 10.923 -14.635 -20.761 1.00 64.94 164 GLU A CA 1
ATOM 1285 C C . GLU A 1 164 ? 10.482 -13.591 -21.795 1.00 64.94 164 GLU 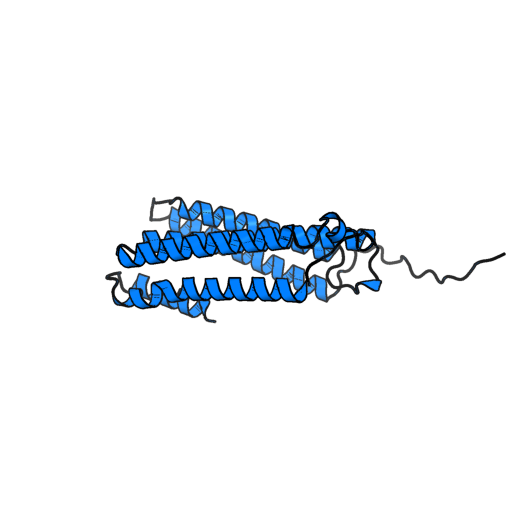A C 1
ATOM 1287 O O . GLU A 1 164 ? 11.237 -12.665 -22.110 1.00 64.94 164 GLU A O 1
ATOM 1292 N N . LYS A 1 165 ? 9.241 -13.689 -22.289 1.00 66.75 165 LYS A N 1
ATOM 1293 C CA . LYS A 1 165 ? 8.658 -12.711 -23.213 1.00 66.75 165 LYS A CA 1
ATOM 1294 C C . LYS A 1 165 ? 8.446 -11.339 -22.567 1.00 66.75 165 LYS A C 1
ATOM 1296 O O . LYS A 1 165 ? 8.347 -10.342 -23.277 1.00 66.75 165 LYS A O 1
ATOM 1301 N N . ASN A 1 166 ? 8.441 -11.262 -21.235 1.00 62.84 166 ASN A N 1
ATOM 1302 C CA . ASN A 1 166 ? 8.315 -9.999 -20.514 1.00 62.84 166 ASN A CA 1
ATOM 1303 C C . ASN A 1 166 ? 9.518 -9.061 -20.746 1.00 62.84 166 ASN A C 1
ATOM 1305 O O . ASN A 1 166 ? 9.344 -7.848 -20.794 1.00 62.84 166 ASN A O 1
ATOM 1309 N N . TRP A 1 167 ? 10.728 -9.607 -20.942 1.00 63.84 167 TRP A N 1
ATOM 1310 C CA . TRP A 1 167 ? 11.938 -8.821 -21.246 1.00 63.84 167 TRP A CA 1
ATOM 1311 C C . TRP A 1 167 ? 12.517 -9.077 -22.646 1.00 63.84 167 TRP A C 1
ATOM 1313 O O . TRP A 1 167 ? 13.354 -8.299 -23.096 1.00 63.84 167 TRP A O 1
ATOM 1323 N N . LYS A 1 168 ? 12.103 -10.134 -23.360 1.00 63.09 168 LYS A N 1
ATOM 1324 C CA . LYS A 1 168 ? 12.452 -10.370 -24.774 1.00 63.09 168 LYS A CA 1
ATOM 1325 C C . LYS A 1 168 ? 11.206 -10.214 -25.657 1.00 63.09 168 LYS A C 1
ATOM 1327 O O . LYS A 1 168 ? 10.485 -11.196 -25.839 1.00 63.09 168 LYS A O 1
ATOM 1332 N N . PRO A 1 169 ? 10.961 -9.037 -26.265 1.00 61.16 169 PRO A N 1
ATOM 1333 C CA . PRO A 1 169 ? 9.781 -8.823 -27.110 1.00 61.16 169 PRO A CA 1
ATOM 1334 C C . PRO A 1 169 ? 9.692 -9.795 -28.304 1.00 61.16 169 PRO A C 1
ATOM 1336 O O . PRO A 1 169 ? 8.591 -10.148 -28.721 1.00 61.16 169 PRO A O 1
ATOM 1339 N N . ASN A 1 170 ? 10.833 -10.306 -28.783 1.00 63.50 170 ASN A N 1
ATOM 1340 C CA . ASN A 1 170 ? 10.914 -11.238 -29.915 1.00 63.50 170 ASN A CA 1
ATOM 1341 C C . ASN A 1 170 ? 10.712 -12.722 -29.539 1.00 63.50 170 ASN A C 1
ATOM 1343 O O . ASN A 1 170 ? 10.796 -13.585 -30.410 1.00 63.50 170 ASN A O 1
ATOM 1347 N N . ALA A 1 171 ? 10.473 -13.057 -28.265 1.00 67.12 171 ALA A N 1
ATOM 1348 C CA . ALA A 1 171 ? 10.257 -14.445 -27.859 1.00 67.12 171 ALA A CA 1
ATOM 1349 C C . ALA A 1 171 ? 8.849 -14.955 -28.263 1.00 67.12 171 ALA A C 1
ATOM 1351 O O . ALA A 1 171 ? 7.855 -14.214 -28.161 1.00 67.12 171 ALA A O 1
ATOM 1352 N N . PRO A 1 172 ? 8.717 -16.227 -28.694 1.00 58.78 172 PRO A N 1
ATOM 1353 C CA . PRO A 1 172 ? 7.417 -16.836 -28.964 1.00 58.78 172 PRO A CA 1
ATOM 1354 C C . PRO A 1 172 ? 6.611 -16.961 -27.664 1.00 58.78 172 PRO A C 1
ATOM 1356 O O . PRO A 1 172 ? 7.143 -17.354 -26.631 1.00 58.78 172 PRO A O 1
ATOM 1359 N N . GLY A 1 173 ? 5.326 -16.599 -27.701 1.00 69.44 173 GLY A N 1
ATOM 1360 C CA . GLY A 1 173 ? 4.453 -16.629 -26.522 1.00 69.44 173 GLY A CA 1
ATOM 1361 C C . GLY A 1 173 ? 3.223 -15.737 -26.644 1.00 69.44 173 GLY A C 1
ATOM 1362 O O . GLY A 1 173 ? 3.152 -14.893 -27.544 1.00 69.44 173 GLY A O 1
ATOM 1363 N N . LYS A 1 174 ? 2.275 -15.893 -25.719 1.00 68.69 174 LYS A N 1
ATOM 1364 C CA . LYS A 1 174 ? 1.092 -15.031 -25.588 1.00 68.69 174 LYS A CA 1
ATOM 1365 C C . LYS A 1 174 ? 1.189 -14.232 -24.291 1.00 68.69 174 LYS A C 1
ATOM 1367 O O . LYS A 1 174 ? 1.527 -14.776 -23.243 1.00 68.69 174 LYS A O 1
ATOM 1372 N N . CYS A 1 175 ? 0.896 -12.943 -24.385 1.00 75.25 175 CYS A N 1
ATOM 1373 C CA . CYS A 1 175 ? 0.759 -12.053 -23.239 1.00 75.25 175 CYS A CA 1
ATOM 1374 C C . CYS A 1 175 ? -0.694 -11.602 -23.145 1.00 75.25 175 CYS A C 1
ATOM 1376 O O . CYS A 1 175 ? -1.354 -11.439 -24.174 1.00 75.25 175 CYS A O 1
ATOM 1378 N N . LEU A 1 176 ? -1.173 -11.393 -21.924 1.00 70.69 176 LEU A N 1
ATOM 1379 C CA . LEU A 1 176 ? -2.416 -10.668 -21.689 1.00 70.69 176 LEU A CA 1
ATOM 1380 C C . LEU A 1 176 ? -2.243 -9.190 -22.061 1.00 70.69 176 LEU A C 1
ATOM 1382 O O . LEU A 1 176 ? -1.124 -8.667 -22.087 1.00 70.69 176 LEU A O 1
ATOM 1386 N N . ASP A 1 177 ? -3.353 -8.516 -22.358 1.00 75.31 177 ASP A N 1
ATOM 1387 C CA . ASP A 1 177 ? -3.332 -7.077 -22.601 1.00 75.31 177 ASP A CA 1
ATOM 1388 C C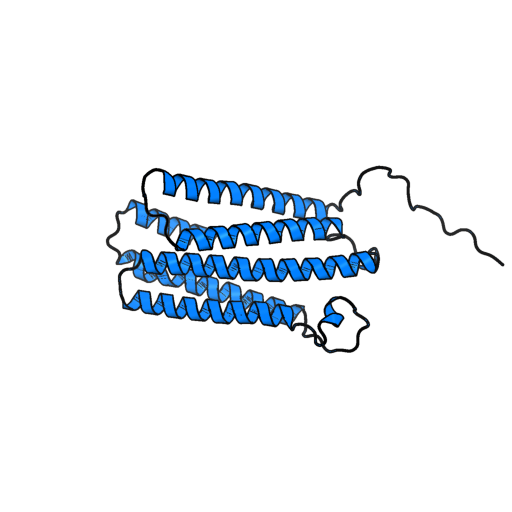 . ASP A 1 177 ? -2.886 -6.344 -21.325 1.00 75.31 177 ASP A C 1
ATOM 1390 O O . ASP A 1 177 ? -3.484 -6.486 -20.248 1.00 75.31 177 ASP A O 1
ATOM 1394 N N . ARG A 1 178 ? -1.802 -5.569 -21.470 1.00 70.38 178 ARG A N 1
ATOM 1395 C CA . ARG A 1 178 ? -1.186 -4.787 -20.395 1.00 70.38 178 ARG A CA 1
ATOM 1396 C C . ARG A 1 178 ? -2.163 -3.782 -19.816 1.00 70.38 178 ARG A C 1
ATOM 1398 O O . ARG A 1 178 ? -2.284 -3.703 -18.597 1.00 70.38 178 ARG A O 1
ATOM 1405 N N . GLY A 1 179 ? -2.877 -3.065 -20.681 1.00 73.94 179 GLY A N 1
ATOM 1406 C CA . GLY A 1 179 ? -3.822 -2.038 -20.264 1.00 73.94 179 GLY A CA 1
ATOM 1407 C C . GLY A 1 179 ? -4.981 -2.657 -19.498 1.00 73.94 179 GLY A C 1
ATOM 1408 O O . GLY A 1 179 ? -5.202 -2.322 -18.336 1.00 73.94 179 GLY A O 1
ATOM 1409 N N . ALA A 1 180 ? -5.671 -3.617 -20.117 1.00 78.50 180 ALA A N 1
ATOM 1410 C CA . ALA A 1 180 ? -6.863 -4.229 -19.535 1.00 78.50 180 ALA A CA 1
ATOM 1411 C C . ALA A 1 180 ? -6.596 -4.865 -18.161 1.00 78.50 180 ALA A C 1
ATOM 1413 O O . ALA A 1 180 ? -7.333 -4.616 -17.207 1.00 78.50 180 ALA A O 1
ATOM 1414 N N . THR A 1 181 ? -5.516 -5.639 -18.027 1.00 80.50 181 THR A N 1
ATOM 1415 C CA . THR A 1 181 ? -5.193 -6.312 -16.757 1.00 80.50 181 THR A CA 1
ATOM 1416 C C . THR A 1 181 ? -4.766 -5.310 -15.684 1.00 80.50 181 THR A C 1
ATOM 1418 O O . THR A 1 181 ? -5.125 -5.464 -14.516 1.00 80.50 181 THR A O 1
ATOM 1421 N N . TRP A 1 182 ? -4.024 -4.262 -16.057 1.00 80.56 182 TRP A N 1
ATOM 1422 C CA . TRP A 1 182 ? -3.593 -3.235 -15.110 1.00 80.56 182 TRP A CA 1
ATOM 1423 C C . TRP A 1 182 ? -4.777 -2.413 -14.592 1.00 80.56 182 TRP A C 1
ATOM 1425 O O . TRP A 1 182 ? -4.927 -2.268 -13.380 1.00 80.56 182 TRP A O 1
ATOM 1435 N N . PHE A 1 183 ? -5.675 -1.972 -15.480 1.00 84.31 183 PHE A N 1
ATOM 1436 C CA . PHE A 1 183 ? -6.901 -1.271 -15.090 1.00 84.31 183 PHE A CA 1
ATOM 1437 C C . PHE A 1 183 ? -7.827 -2.145 -14.241 1.00 84.31 183 PHE A C 1
ATOM 1439 O O . PHE A 1 183 ? -8.368 -1.664 -13.246 1.00 84.31 183 PHE A O 1
ATOM 1446 N N . ALA A 1 184 ? -7.972 -3.431 -14.571 1.00 86.25 184 ALA A N 1
ATOM 1447 C CA . ALA A 1 184 ? -8.760 -4.361 -13.766 1.00 86.25 184 ALA A CA 1
ATOM 1448 C C . ALA A 1 184 ? -8.179 -4.520 -12.350 1.00 86.25 184 ALA A C 1
ATOM 1450 O O . ALA A 1 184 ? -8.903 -4.389 -11.363 1.00 86.25 184 ALA A O 1
ATOM 1451 N N . ASN A 1 185 ? -6.865 -4.733 -12.233 1.00 86.62 185 ASN A N 1
ATOM 1452 C CA . ASN A 1 185 ? -6.196 -4.857 -10.937 1.00 86.62 185 ASN A CA 1
ATOM 1453 C C . ASN A 1 185 ? -6.261 -3.554 -10.123 1.00 86.62 185 ASN A C 1
ATOM 1455 O O . ASN A 1 185 ? -6.435 -3.603 -8.904 1.00 86.62 185 ASN A O 1
ATOM 1459 N N . ALA A 1 186 ? -6.155 -2.394 -10.775 1.00 86.62 186 ALA A N 1
ATOM 1460 C CA . ALA A 1 186 ? -6.325 -1.098 -10.126 1.00 86.62 186 ALA A CA 1
ATOM 1461 C C . ALA A 1 186 ? -7.755 -0.923 -9.591 1.00 86.62 186 ALA A C 1
ATOM 1463 O O . ALA A 1 186 ? -7.931 -0.588 -8.420 1.00 86.62 186 ALA A O 1
ATOM 1464 N N . ALA A 1 187 ? -8.772 -1.228 -10.402 1.00 88.88 187 ALA A N 1
ATOM 1465 C CA . ALA A 1 187 ? -10.175 -1.125 -10.008 1.00 88.88 187 ALA A CA 1
ATOM 1466 C C . ALA A 1 187 ? -10.513 -2.031 -8.814 1.00 88.88 187 ALA A C 1
ATOM 1468 O O . ALA A 1 187 ? -11.156 -1.585 -7.864 1.00 88.88 187 ALA A O 1
ATOM 1469 N N . ILE A 1 188 ? -10.035 -3.281 -8.816 1.00 88.88 188 ILE A N 1
ATOM 1470 C CA . ILE A 1 188 ? -10.244 -4.216 -7.701 1.00 88.88 188 ILE A CA 1
ATOM 1471 C C . ILE A 1 188 ? -9.550 -3.705 -6.432 1.00 88.88 188 ILE A C 1
ATOM 1473 O O . ILE A 1 188 ? -10.140 -3.741 -5.351 1.00 88.88 188 ILE A O 1
ATOM 1477 N N . ASN A 1 189 ? -8.319 -3.194 -6.542 1.00 88.75 189 ASN A N 1
ATOM 1478 C CA . ASN A 1 189 ? -7.611 -2.636 -5.393 1.00 88.75 189 ASN A CA 1
ATOM 1479 C C . ASN A 1 189 ? -8.357 -1.447 -4.784 1.00 88.75 189 ASN A C 1
ATOM 1481 O O . ASN A 1 189 ? -8.605 -1.461 -3.579 1.00 88.75 189 ASN A O 1
ATOM 1485 N N . ILE A 1 190 ? -8.790 -0.492 -5.606 1.00 89.62 190 ILE A N 1
ATOM 1486 C CA . ILE A 1 190 ? -9.571 0.668 -5.159 1.00 89.62 190 ILE A CA 1
ATOM 1487 C C . ILE A 1 190 ? -10.883 0.216 -4.507 1.00 89.62 190 ILE A C 1
ATOM 1489 O O . ILE A 1 190 ? -11.258 0.703 -3.443 1.00 89.62 190 ILE A O 1
ATOM 1493 N N . PHE A 1 191 ? -11.568 -0.767 -5.098 1.00 90.62 191 PHE A N 1
ATOM 1494 C CA . PHE A 1 191 ? -12.785 -1.325 -4.516 1.00 90.62 191 PHE A CA 1
ATOM 1495 C C . PHE A 1 191 ? -12.539 -1.902 -3.114 1.00 90.62 191 PHE A C 1
ATOM 1497 O O . PHE A 1 191 ? -13.301 -1.620 -2.188 1.00 90.62 191 PHE A O 1
ATOM 1504 N N . THR A 1 192 ? -11.454 -2.660 -2.918 1.00 88.81 192 THR A N 1
ATOM 1505 C CA . THR A 1 192 ? -11.110 -3.167 -1.578 1.00 88.81 192 THR A CA 1
ATOM 1506 C C . THR A 1 192 ? -10.795 -2.050 -0.583 1.00 88.81 192 THR A C 1
ATOM 1508 O O . THR A 1 192 ? -11.119 -2.197 0.595 1.00 88.81 192 THR A O 1
ATOM 1511 N N . ASP A 1 193 ? -10.239 -0.923 -1.035 1.00 89.88 193 ASP A N 1
ATOM 1512 C CA . ASP A 1 193 ? -9.977 0.233 -0.174 1.00 89.88 193 ASP A CA 1
ATOM 1513 C C . ASP A 1 193 ? -11.287 0.858 0.316 1.00 89.88 193 ASP A C 1
ATOM 1515 O O . ASP A 1 193 ? -11.447 1.082 1.517 1.00 89.88 193 ASP A O 1
ATOM 1519 N N . PHE A 1 194 ? -12.281 1.015 -0.564 1.00 88.44 194 PHE A N 1
ATOM 1520 C CA . PHE A 1 194 ? -13.620 1.457 -0.162 1.00 88.44 194 PHE A CA 1
ATOM 1521 C C . PHE A 1 194 ? -14.272 0.513 0.848 1.00 88.44 194 PHE A C 1
ATOM 1523 O O . PHE A 1 194 ? -14.853 0.974 1.830 1.00 88.44 194 PHE A O 1
ATOM 1530 N N . VAL A 1 195 ? -14.157 -0.804 0.652 1.00 88.06 195 VAL A N 1
ATOM 1531 C CA . VAL A 1 195 ? -14.704 -1.789 1.599 1.00 88.06 195 VAL A CA 1
ATOM 1532 C C . VAL A 1 195 ? -14.078 -1.615 2.984 1.00 88.06 195 VAL A C 1
ATOM 1534 O O . VAL A 1 195 ? -14.806 -1.575 3.977 1.00 88.06 195 VAL A O 1
ATOM 1537 N N . ILE A 1 196 ? -12.752 -1.467 3.065 1.00 87.25 196 ILE A N 1
ATOM 1538 C CA . ILE A 1 196 ? -12.040 -1.269 4.336 1.00 87.25 196 ILE A CA 1
ATOM 1539 C C . ILE A 1 196 ? -12.427 0.069 4.977 1.00 87.25 196 ILE A C 1
ATOM 1541 O O . ILE A 1 196 ? -12.657 0.111 6.185 1.00 87.25 196 ILE A O 1
ATOM 1545 N N . LEU A 1 197 ? -12.544 1.141 4.188 1.00 85.00 197 LEU A N 1
ATOM 1546 C CA . LEU A 1 197 ? -12.907 2.474 4.677 1.00 85.00 197 LEU A CA 1
ATOM 1547 C C . LEU A 1 197 ? -14.346 2.543 5.201 1.00 85.00 197 LEU A C 1
ATOM 1549 O O . LEU A 1 197 ? -14.603 3.200 6.208 1.00 85.00 197 LEU A O 1
ATOM 1553 N N . ILE A 1 198 ? -15.287 1.859 4.548 1.00 84.94 198 ILE A N 1
ATOM 1554 C CA . ILE A 1 198 ? -16.703 1.871 4.935 1.00 84.94 198 ILE A CA 1
ATOM 1555 C C . ILE A 1 198 ? -16.952 0.982 6.155 1.00 84.94 198 ILE A C 1
ATOM 1557 O O . ILE A 1 198 ? -17.785 1.324 6.991 1.00 84.94 198 ILE A O 1
ATOM 1561 N N . LEU A 1 199 ? -16.223 -0.127 6.303 1.00 83.94 199 LEU A N 1
ATOM 1562 C CA . LEU A 1 199 ? -16.401 -1.109 7.380 1.00 83.94 199 LEU A CA 1
ATOM 1563 C C . LEU A 1 199 ? -16.558 -0.504 8.803 1.00 83.94 199 LEU A C 1
ATOM 1565 O O . LEU A 1 199 ? -17.481 -0.905 9.519 1.00 83.94 199 LEU A O 1
ATOM 1569 N N . PRO A 1 200 ? -15.725 0.453 9.252 1.00 76.81 200 PRO A N 1
ATOM 1570 C CA . PRO A 1 200 ? -15.822 1.041 10.590 1.00 76.81 200 PRO A CA 1
ATOM 1571 C C . PRO A 1 200 ? -16.856 2.170 10.718 1.00 76.81 200 PRO A C 1
ATOM 1573 O O . PRO A 1 200 ? -17.319 2.416 11.835 1.00 76.81 200 PRO A O 1
ATOM 1576 N N . LEU A 1 201 ? -17.253 2.847 9.630 1.00 77.62 201 LEU A N 1
ATOM 1577 C CA . LEU A 1 201 ? -18.138 4.025 9.682 1.00 77.62 201 LEU A CA 1
ATOM 1578 C C . LEU A 1 201 ? -19.482 3.753 10.394 1.00 77.62 201 LEU A C 1
ATOM 1580 O O . LEU A 1 201 ? -19.852 4.545 11.266 1.00 77.62 201 LEU A O 1
ATOM 1584 N N . PRO A 1 202 ? -20.188 2.630 10.143 1.00 75.69 202 PRO A N 1
ATOM 1585 C CA . PRO A 1 202 ? -21.430 2.300 10.847 1.00 75.69 202 PRO A CA 1
ATOM 1586 C C . PRO A 1 202 ? -21.246 2.003 12.343 1.00 75.69 202 PRO A C 1
ATOM 1588 O O . PRO A 1 202 ? -22.209 2.050 13.112 1.00 75.69 202 PRO A O 1
ATOM 1591 N N . ILE A 1 203 ? -20.026 1.658 12.769 1.00 73.69 203 ILE A N 1
ATOM 1592 C CA . ILE A 1 203 ? -19.714 1.223 14.139 1.00 73.69 203 ILE A CA 1
ATOM 1593 C C . ILE A 1 203 ? -19.278 2.400 15.005 1.00 73.69 203 ILE A C 1
ATOM 1595 O O . ILE A 1 203 ? -19.620 2.453 16.188 1.00 73.69 203 ILE A O 1
ATOM 1599 N N . LEU A 1 204 ? -18.559 3.363 14.419 1.00 70.81 204 LEU A N 1
ATOM 1600 C CA . LEU A 1 204 ? -18.071 4.565 15.097 1.00 70.81 204 LEU A CA 1
ATOM 1601 C C . LEU A 1 204 ? -19.107 5.231 16.021 1.00 70.81 204 LEU A C 1
ATOM 1603 O O . LEU A 1 204 ? -18.752 5.518 17.169 1.00 70.81 204 LEU A O 1
ATOM 1607 N N . PRO A 1 205 ? -20.382 5.453 15.633 1.00 69.94 205 PRO A N 1
ATOM 1608 C CA . PRO A 1 205 ? -21.351 6.074 16.535 1.00 69.94 205 PRO A CA 1
ATOM 1609 C C . PRO A 1 205 ? -21.630 5.244 17.799 1.00 69.94 205 PRO A C 1
ATOM 1611 O O . PRO A 1 205 ? -21.825 5.843 18.856 1.00 69.94 205 PRO A O 1
ATOM 1614 N N . LYS A 1 206 ? -21.562 3.908 17.728 1.00 67.12 206 LYS A N 1
ATOM 1615 C CA . LYS A 1 206 ? -21.912 2.970 18.814 1.00 67.12 206 LYS A CA 1
ATOM 1616 C C . LYS A 1 206 ? -20.786 2.740 19.829 1.00 67.12 206 LYS A C 1
ATOM 1618 O O . LYS A 1 206 ? -21.035 2.252 20.930 1.00 67.12 206 LYS A O 1
ATOM 1623 N N . ILE A 1 207 ? -19.547 3.086 19.484 1.00 67.31 207 ILE A N 1
ATOM 1624 C CA . ILE A 1 207 ? -18.381 2.860 20.342 1.00 67.31 207 ILE A CA 1
ATOM 1625 C C . ILE A 1 207 ? -18.309 3.917 21.462 1.00 67.31 207 ILE A C 1
ATOM 1627 O O . ILE A 1 207 ? -18.221 5.121 21.202 1.00 67.31 207 ILE A O 1
ATOM 1631 N N . LYS A 1 208 ? -18.278 3.454 22.723 1.00 65.56 208 LYS A N 1
ATOM 1632 C CA . LYS A 1 208 ? -18.044 4.266 23.936 1.00 65.56 208 LYS A CA 1
ATOM 1633 C C . LYS A 1 208 ? -16.545 4.561 24.136 1.00 65.56 208 LYS A C 1
ATOM 1635 O O . LYS A 1 208 ? -15.949 4.131 25.119 1.00 65.56 208 LYS A O 1
ATOM 1640 N N . GLN A 1 209 ? -15.911 5.235 23.181 1.00 65.81 209 GLN A N 1
ATOM 1641 C CA . GLN A 1 209 ? -14.532 5.731 23.321 1.00 65.81 209 GLN A CA 1
ATOM 1642 C C . GLN A 1 209 ? -14.535 7.215 23.722 1.00 65.81 209 GLN A C 1
ATOM 1644 O O . GLN A 1 209 ? -15.488 7.930 23.389 1.00 65.81 209 GLN A O 1
ATOM 1649 N N . PRO A 1 210 ? -13.497 7.700 24.430 1.00 69.69 210 PRO A N 1
ATOM 1650 C CA . PRO A 1 210 ? -13.358 9.116 24.754 1.00 69.69 210 PRO A CA 1
ATOM 1651 C C . PRO A 1 210 ? -13.386 9.966 23.475 1.00 69.69 210 PRO A C 1
ATOM 1653 O O . PRO A 1 210 ? -12.805 9.597 22.452 1.00 69.69 210 PRO A O 1
ATOM 1656 N N . ARG A 1 211 ? -14.076 11.116 23.529 1.00 65.44 211 ARG A N 1
ATOM 1657 C CA . ARG A 1 211 ? -14.384 11.961 22.355 1.00 65.44 211 ARG A CA 1
ATOM 1658 C C . ARG A 1 211 ? -13.155 12.289 21.498 1.00 65.44 211 ARG A C 1
ATOM 1660 O O . ARG A 1 211 ? -13.276 12.337 20.281 1.00 65.44 211 ARG A O 1
ATOM 1667 N N . GLN A 1 212 ? -11.983 12.437 22.116 1.00 63.34 212 GLN A N 1
ATOM 1668 C CA . GLN A 1 212 ? -10.727 12.727 21.420 1.00 63.34 212 GLN A CA 1
ATOM 1669 C C . GLN A 1 212 ? -10.307 11.614 20.442 1.00 63.34 212 GLN A C 1
ATOM 1671 O O . GLN A 1 212 ? -9.999 11.904 19.292 1.00 63.34 212 GLN A O 1
ATOM 1676 N N . GLN A 1 213 ? -10.390 10.338 20.836 1.00 63.97 213 GLN A N 1
ATOM 1677 C CA . GLN A 1 213 ? -10.060 9.207 19.950 1.00 63.97 213 GLN A CA 1
ATOM 1678 C C . GLN A 1 213 ? -11.079 9.053 18.816 1.00 63.97 213 GLN A C 1
ATOM 1680 O O . GLN A 1 213 ? -10.734 8.676 17.697 1.00 63.97 213 GLN A O 1
ATOM 1685 N N . LYS A 1 214 ? -12.340 9.400 19.096 1.00 70.06 214 LYS A N 1
ATOM 1686 C CA . LYS A 1 214 ? -13.421 9.385 18.109 1.00 70.06 214 LYS A CA 1
ATOM 1687 C C . LYS A 1 214 ? -13.196 10.433 17.013 1.00 70.06 214 LYS A C 1
ATOM 1689 O O . LYS A 1 214 ? -13.367 10.125 15.839 1.00 70.06 214 LYS A O 1
ATOM 1694 N N . ILE A 1 215 ? -12.760 11.638 17.389 1.00 71.31 215 ILE A N 1
ATOM 1695 C CA . ILE A 1 215 ? -12.433 12.721 16.448 1.00 71.31 215 ILE A CA 1
ATOM 1696 C C . ILE A 1 215 ? -11.226 12.348 15.581 1.00 71.31 215 ILE A C 1
ATOM 1698 O O . ILE A 1 215 ? -11.292 12.524 14.369 1.00 71.31 215 ILE A O 1
ATOM 1702 N N . SER A 1 216 ? -10.164 11.770 16.156 1.00 68.19 216 SER A N 1
ATOM 1703 C CA . SER A 1 216 ? -9.008 11.309 15.371 1.00 68.19 216 SER A CA 1
ATOM 1704 C C . SER A 1 216 ? -9.394 10.268 14.316 1.00 68.19 216 SER A C 1
ATOM 1706 O O . SER A 1 216 ? -8.909 10.342 13.194 1.00 68.19 216 SER A O 1
ATOM 1708 N N . LEU A 1 217 ? -10.299 9.337 14.638 1.00 69.19 217 LEU A N 1
ATOM 1709 C CA . LEU A 1 217 ? -10.831 8.377 13.664 1.00 69.19 217 LEU A CA 1
ATOM 1710 C C . LEU A 1 217 ? -11.576 9.079 12.523 1.00 69.19 217 LEU A C 1
ATOM 1712 O O . LEU A 1 217 ? -11.273 8.812 11.365 1.00 69.19 217 LEU A O 1
ATOM 1716 N N . TYR A 1 218 ? -12.493 10.004 12.827 1.00 72.81 218 TYR A N 1
ATOM 1717 C CA . TYR A 1 218 ? -13.212 10.758 11.792 1.00 72.81 218 TYR A CA 1
ATOM 1718 C C . TYR A 1 218 ? -12.280 11.593 10.907 1.00 72.81 218 TYR A C 1
ATOM 1720 O O . TYR A 1 218 ? -12.483 11.626 9.698 1.00 72.81 218 TYR A O 1
ATOM 1728 N N . LEU A 1 219 ? -11.245 12.218 11.477 1.00 71.38 219 LEU A N 1
ATOM 1729 C CA . LEU A 1 219 ? -10.248 12.973 10.711 1.00 71.38 219 LEU A CA 1
ATOM 1730 C C . LEU A 1 219 ? -9.439 12.072 9.773 1.00 71.38 219 LEU A C 1
ATOM 1732 O O . LEU A 1 219 ? -9.201 12.452 8.634 1.00 71.38 219 LEU A O 1
ATOM 1736 N N . ILE A 1 220 ? -9.059 10.870 10.217 1.00 73.25 220 ILE A N 1
ATOM 1737 C CA . ILE A 1 220 ? -8.364 9.898 9.362 1.00 73.25 220 ILE A CA 1
ATOM 1738 C C . ILE A 1 220 ? -9.276 9.430 8.219 1.00 73.25 220 ILE A C 1
ATOM 1740 O O . ILE A 1 220 ? -8.810 9.329 7.090 1.00 73.25 220 ILE A O 1
ATOM 1744 N N . PHE A 1 221 ? -10.571 9.195 8.471 1.00 71.31 221 PHE A N 1
ATOM 1745 C CA . PHE A 1 221 ? -11.519 8.880 7.391 1.00 71.31 221 PHE A CA 1
ATOM 1746 C C . PHE A 1 221 ? -11.706 10.045 6.425 1.00 71.31 221 PHE A C 1
ATOM 1748 O O . PHE A 1 221 ? -11.718 9.820 5.222 1.00 71.31 221 PHE A O 1
ATOM 1755 N N . ALA A 1 222 ? -11.820 11.274 6.930 1.00 73.62 222 ALA A N 1
ATOM 1756 C CA . ALA A 1 222 ? -11.954 12.460 6.091 1.00 73.62 222 ALA A CA 1
ATOM 1757 C C . ALA A 1 222 ? -10.717 12.672 5.205 1.00 73.62 222 ALA A C 1
ATOM 1759 O O . ALA A 1 222 ? -10.865 12.953 4.023 1.00 73.62 222 ALA A O 1
ATOM 1760 N N . LEU A 1 223 ? -9.514 12.464 5.751 1.00 70.50 223 LEU A N 1
ATOM 1761 C CA . LEU A 1 223 ? -8.263 12.487 4.987 1.00 70.50 223 LEU A CA 1
ATOM 1762 C C . LEU A 1 223 ? -8.161 11.340 3.976 1.00 70.50 223 LEU A C 1
ATOM 1764 O O . LEU A 1 223 ? -7.546 11.518 2.941 1.00 70.50 223 LEU A O 1
ATOM 1768 N N . GLY A 1 224 ? -8.744 10.173 4.259 1.00 65.19 224 GLY A N 1
ATOM 1769 C CA . GLY A 1 224 ? -8.787 9.062 3.304 1.00 65.19 224 GLY A CA 1
ATOM 1770 C C . GLY A 1 224 ? -9.761 9.272 2.137 1.00 65.19 224 GLY A C 1
ATOM 1771 O O . GLY A 1 224 ? -9.674 8.549 1.151 1.00 65.19 224 GLY A O 1
ATOM 1772 N N . PHE A 1 225 ? -10.692 10.224 2.255 1.00 66.56 225 PHE A N 1
ATOM 1773 C CA . PHE A 1 225 ? -11.647 10.596 1.205 1.00 66.56 225 PHE A CA 1
ATOM 1774 C C . PHE A 1 225 ? -11.197 11.801 0.357 1.00 66.56 225 PHE A C 1
ATOM 1776 O O . PHE A 1 225 ? -11.820 12.047 -0.676 1.00 66.56 225 PHE A O 1
ATOM 1783 N N . LEU A 1 226 ? -10.180 12.550 0.802 1.00 57.28 226 LEU A N 1
ATOM 1784 C CA . LEU A 1 226 ? -9.628 13.739 0.139 1.00 57.28 226 LEU A CA 1
ATOM 1785 C C . LEU A 1 226 ? -8.403 13.369 -0.707 1.00 57.28 226 LEU A C 1
ATOM 1787 O O . LEU A 1 226 ? -8.336 13.849 -1.858 1.00 57.28 226 LEU A O 1
#

Radius of gyration: 22.99 Å; Cα contacts (8 Å, |Δi|>4): 153; chains: 1; bounding box: 56×35×78 Å

Organism: Colletotrichum gloeosporioides (strain Cg-14) (NCBI:txid1237896)